Protein AF-A0A935EAC4-F1 (afdb_monomer_lite)

pLDDT: mean 82.53, std 17.17, range [31.27, 97.56]

Radius of gyration: 23.13 Å; chains: 1; bounding box: 43×75×56 Å

Structure (mmCIF, N/CA/C/O backbone):
data_AF-A0A935EAC4-F1
#
_entry.id   AF-A0A935EAC4-F1
#
loop_
_atom_site.group_PDB
_atom_site.id
_atom_site.type_symbol
_atom_site.label_atom_id
_atom_site.label_alt_id
_atom_site.label_comp_id
_atom_site.label_asym_id
_atom_site.label_entity_id
_atom_site.label_seq_id
_atom_site.pdbx_PDB_ins_code
_atom_site.Cartn_x
_atom_site.Cartn_y
_atom_site.Cartn_z
_atom_site.occupancy
_atom_site.B_iso_or_equiv
_atom_site.auth_seq_id
_atom_site.auth_comp_id
_atom_site.auth_asym_id
_atom_site.auth_atom_id
_atom_site.pdbx_PDB_model_num
ATOM 1 N N . MET A 1 1 ? -20.068 42.366 -27.434 1.00 61.88 1 MET A N 1
ATOM 2 C CA . MET A 1 1 ? -20.322 40.916 -27.608 1.00 61.88 1 MET A CA 1
ATOM 3 C C . MET A 1 1 ? -19.196 40.078 -26.983 1.00 61.88 1 MET A C 1
ATOM 5 O O . MET A 1 1 ? -18.527 39.347 -27.691 1.00 61.88 1 MET A O 1
ATOM 9 N N . VAL A 1 2 ? -18.944 40.185 -25.673 1.00 64.94 2 VAL A N 1
ATOM 10 C CA . VAL A 1 2 ? -17.905 39.369 -24.985 1.00 64.94 2 VAL A CA 1
ATOM 11 C C . VAL A 1 2 ? -18.511 38.565 -23.827 1.00 64.94 2 VAL A C 1
ATOM 13 O O . VAL A 1 2 ? -18.093 37.452 -23.543 1.00 64.94 2 VAL A O 1
ATOM 16 N N . LEU A 1 3 ? -19.593 39.066 -23.222 1.00 70.31 3 LEU A N 1
ATOM 17 C CA . LEU A 1 3 ? -20.326 38.346 -22.175 1.00 70.31 3 LEU A CA 1
ATOM 18 C C . LEU A 1 3 ? -21.021 37.070 -22.691 1.00 70.31 3 LEU A C 1
ATOM 20 O O . LEU A 1 3 ? -21.072 36.072 -21.981 1.00 70.31 3 LEU A O 1
ATOM 24 N N . GLY A 1 4 ? -21.500 37.067 -23.942 1.00 72.38 4 GLY A N 1
ATOM 25 C CA . GLY A 1 4 ? -22.161 35.896 -24.535 1.00 72.38 4 GLY A CA 1
ATOM 26 C C . GLY A 1 4 ? -21.216 34.719 -24.805 1.00 72.38 4 GLY A C 1
ATOM 27 O O . GLY A 1 4 ? -21.617 33.570 -24.646 1.00 72.38 4 GLY A O 1
ATOM 28 N N . THR A 1 5 ? -19.952 34.983 -25.154 1.00 76.75 5 THR A N 1
ATOM 29 C CA . THR A 1 5 ? -18.960 33.927 -25.415 1.00 76.75 5 THR A CA 1
ATOM 30 C C . THR A 1 5 ? -18.460 33.288 -24.122 1.00 76.75 5 THR A C 1
ATOM 32 O O . THR A 1 5 ? -18.291 32.073 -24.082 1.00 76.75 5 THR A O 1
ATOM 35 N N . LEU A 1 6 ? -18.304 34.070 -23.047 1.00 75.88 6 LEU A N 1
ATOM 36 C CA . LEU A 1 6 ? -17.948 33.552 -21.721 1.00 75.88 6 LEU A CA 1
ATOM 37 C C . LEU A 1 6 ? -19.059 32.676 -21.126 1.00 75.88 6 LEU A C 1
ATOM 39 O O . LEU A 1 6 ? -18.776 31.603 -20.598 1.00 75.88 6 LEU A O 1
ATOM 43 N N . TRP A 1 7 ? -20.323 33.091 -21.262 1.00 81.62 7 TRP A N 1
ATOM 44 C CA . TRP A 1 7 ? -21.464 32.284 -20.818 1.00 81.62 7 TRP A CA 1
ATOM 45 C C . TRP A 1 7 ? -21.584 30.976 -21.614 1.00 81.62 7 TRP A C 1
ATOM 47 O O . TRP A 1 7 ? -21.755 29.902 -21.036 1.00 81.62 7 TRP A O 1
ATOM 57 N N . TRP A 1 8 ? -21.392 31.042 -22.935 1.00 76.69 8 TRP A N 1
ATOM 58 C CA . TRP A 1 8 ? -21.388 29.859 -23.792 1.00 76.69 8 TRP A CA 1
ATOM 59 C C . TRP A 1 8 ? -20.254 28.888 -23.425 1.00 76.69 8 TRP A C 1
ATOM 61 O O . TRP A 1 8 ? -20.511 27.703 -23.221 1.00 76.69 8 TRP A O 1
ATOM 71 N N . GLN A 1 9 ? -19.029 29.380 -23.218 1.00 80.69 9 GLN A N 1
ATOM 72 C CA . GLN A 1 9 ? -17.900 28.556 -22.765 1.00 80.69 9 GLN A CA 1
ATOM 73 C C . GLN A 1 9 ? -18.134 27.921 -21.385 1.00 80.69 9 GLN A C 1
ATOM 75 O O . GLN A 1 9 ? -17.763 26.765 -21.181 1.00 80.69 9 GLN A O 1
ATOM 80 N N . GLY A 1 10 ? -18.768 28.638 -20.451 1.00 80.94 10 GLY A N 1
ATOM 81 C CA . GLY A 1 10 ? -19.147 28.093 -19.144 1.00 80.94 10 GLY A CA 1
ATOM 82 C C . GLY A 1 10 ? -20.130 26.927 -19.266 1.00 80.94 10 GLY A C 1
ATOM 83 O O . GLY A 1 10 ? -19.889 25.853 -18.717 1.00 80.94 10 GLY A O 1
ATOM 84 N N . SER A 1 11 ? -21.180 27.098 -20.074 1.00 82.50 11 SER A N 1
ATOM 85 C CA . SER A 1 11 ? -22.188 26.052 -20.299 1.00 82.50 11 SER A CA 1
ATOM 86 C C . SER A 1 11 ? -21.611 24.787 -20.953 1.00 82.50 11 SER A C 1
ATOM 88 O O . SER A 1 11 ? -21.972 23.671 -20.578 1.00 82.50 11 SER A O 1
ATOM 90 N N . GLN A 1 12 ? -20.657 24.947 -21.879 1.00 82.88 12 GLN A N 1
ATOM 91 C CA . GLN A 1 12 ? -19.965 23.828 -22.522 1.00 82.88 12 GLN A CA 1
ATOM 92 C C . GLN A 1 12 ? -19.132 23.039 -21.503 1.00 82.88 12 GLN A C 1
ATOM 94 O O . GLN A 1 12 ? -19.231 21.815 -21.450 1.00 82.88 12 GLN A O 1
ATOM 99 N N . ARG A 1 13 ? -18.387 23.721 -20.623 1.00 82.44 13 ARG A N 1
ATOM 100 C CA . ARG A 1 13 ? -17.584 23.069 -19.572 1.00 82.44 13 ARG A CA 1
ATOM 101 C C . ARG A 1 13 ? -18.436 22.262 -18.600 1.00 82.44 13 ARG A C 1
ATOM 103 O O . ARG A 1 13 ? -18.088 21.132 -18.281 1.00 82.44 13 ARG A O 1
ATOM 110 N N . GLU A 1 14 ? -19.574 22.801 -18.173 1.00 85.50 14 GLU A N 1
ATOM 111 C CA . GLU A 1 14 ? -20.495 22.064 -17.302 1.00 85.50 14 GLU A CA 1
ATOM 112 C C . GLU A 1 14 ? -21.094 20.829 -17.976 1.00 85.50 14 GLU A C 1
ATOM 114 O O . GLU A 1 14 ? -21.347 19.827 -17.308 1.00 85.50 14 GLU A O 1
ATOM 119 N N . SER A 1 15 ? -21.358 20.896 -19.284 1.00 81.44 15 SER A N 1
ATOM 120 C CA . SER A 1 15 ? -21.867 19.746 -20.032 1.00 81.44 15 SER A CA 1
ATOM 121 C C . SER A 1 15 ? -20.814 18.644 -20.168 1.00 81.44 15 SER A C 1
ATOM 123 O O . SER A 1 15 ? -21.129 17.476 -19.956 1.00 81.44 15 SER A O 1
ATOM 125 N N . VAL A 1 16 ? -19.553 19.017 -20.411 1.00 88.31 16 VAL A N 1
ATOM 126 C CA . VAL A 1 16 ? -18.426 18.078 -20.482 1.00 88.31 16 VAL A CA 1
ATOM 127 C C . VAL A 1 16 ? -18.207 17.402 -19.130 1.00 88.31 16 VAL A C 1
ATOM 129 O O . VAL A 1 16 ? -18.203 16.179 -19.068 1.00 88.31 16 VAL A O 1
ATOM 132 N N . LEU A 1 17 ? -18.165 18.168 -18.034 1.00 86.50 17 LEU A N 1
ATOM 133 C CA . LEU A 1 17 ? -18.009 17.616 -16.681 1.00 86.50 17 LEU A CA 1
ATOM 134 C C . LEU A 1 17 ? -19.150 16.664 -16.297 1.00 86.50 17 LEU A C 1
ATOM 136 O O . LEU A 1 17 ? -18.928 15.641 -15.650 1.00 86.50 17 LEU A O 1
ATOM 140 N N . ARG A 1 18 ? -20.388 16.978 -16.698 1.00 88.19 18 ARG A N 1
ATOM 141 C CA . ARG A 1 18 ? -21.537 16.089 -16.477 1.00 88.19 18 ARG A CA 1
ATOM 142 C C . ARG A 1 18 ? -21.410 14.781 -17.255 1.00 88.19 18 ARG A C 1
ATOM 144 O O . ARG A 1 18 ? -21.745 13.734 -16.704 1.00 88.19 18 ARG A O 1
ATOM 151 N N . ASN A 1 19 ? -20.914 14.838 -18.487 1.00 88.69 19 ASN A N 1
ATOM 152 C CA . ASN A 1 19 ? -20.691 13.651 -19.307 1.00 88.69 19 ASN A CA 1
ATOM 153 C C . ASN A 1 19 ? -19.555 12.787 -18.743 1.00 88.69 19 ASN A C 1
ATOM 155 O O . ASN A 1 19 ? -19.734 11.583 -18.598 1.00 88.69 19 ASN A O 1
ATOM 159 N N . GLU A 1 20 ? -18.442 13.395 -18.330 1.00 83.94 20 GLU A N 1
ATOM 160 C CA . GLU A 1 20 ? -17.319 12.690 -17.694 1.00 83.94 20 GLU A CA 1
ATOM 161 C C . GLU A 1 20 ? -17.737 12.002 -16.384 1.00 83.94 20 GLU A C 1
ATOM 163 O O . GLU A 1 20 ? -17.373 10.853 -16.130 1.00 83.94 20 GLU A O 1
ATOM 168 N N . LEU A 1 21 ? -18.562 12.662 -15.562 1.00 91.25 21 LEU A N 1
ATOM 169 C CA . LEU A 1 21 ? -19.112 12.062 -14.341 1.00 91.25 21 LEU A CA 1
ATOM 170 C C . LEU A 1 21 ? -20.048 10.882 -14.632 1.00 91.25 21 LEU A C 1
ATOM 172 O O . LEU A 1 21 ? -20.052 9.907 -13.877 1.00 91.25 21 LEU A O 1
ATOM 176 N N . ALA A 1 22 ? -20.856 10.965 -15.691 1.00 86.75 22 ALA A N 1
ATOM 177 C CA . ALA A 1 22 ? -21.730 9.870 -16.102 1.00 86.75 22 ALA A CA 1
ATOM 178 C C . ALA A 1 22 ? -20.918 8.659 -16.590 1.00 86.75 22 ALA A C 1
ATOM 180 O O . ALA A 1 22 ? -21.189 7.536 -16.166 1.00 86.75 22 ALA A O 1
ATOM 181 N N . ASP A 1 23 ? -19.885 8.903 -17.395 1.00 87.12 23 ASP A N 1
ATOM 182 C CA . ASP A 1 23 ? -18.994 7.873 -17.936 1.00 87.12 23 ASP A CA 1
ATOM 183 C C . ASP A 1 23 ? -18.173 7.185 -16.831 1.00 87.12 23 ASP A C 1
ATOM 185 O O . ASP A 1 23 ? -18.105 5.956 -16.736 1.00 87.12 23 ASP A O 1
ATOM 189 N N . THR A 1 24 ? -17.662 7.976 -15.881 1.00 84.44 24 THR A N 1
ATOM 190 C CA . THR A 1 24 ? -16.957 7.457 -14.700 1.00 84.44 24 THR A CA 1
ATOM 191 C C . THR A 1 24 ? -17.872 6.572 -13.851 1.00 84.44 24 THR A C 1
ATOM 193 O O . THR A 1 24 ? -17.475 5.488 -13.422 1.00 84.44 24 THR A O 1
ATOM 196 N N . ARG A 1 25 ? -19.127 6.987 -13.621 1.00 90.62 25 ARG A N 1
ATOM 197 C CA . ARG A 1 25 ? -20.104 6.180 -12.868 1.00 90.62 25 ARG A CA 1
ATOM 198 C C . ARG A 1 25 ? -20.456 4.877 -13.581 1.00 90.62 25 ARG A C 1
ATOM 200 O O . ARG A 1 25 ? -20.580 3.852 -12.910 1.00 90.62 25 ARG A O 1
ATOM 207 N N . ALA A 1 26 ? -20.603 4.902 -14.905 1.00 85.31 26 ALA A N 1
ATOM 208 C CA . ALA A 1 26 ? -20.845 3.699 -15.696 1.00 85.31 26 ALA A CA 1
ATOM 209 C C . ALA A 1 26 ? -19.668 2.718 -15.572 1.00 85.31 26 ALA A C 1
ATOM 211 O O . ALA A 1 26 ? -19.877 1.552 -15.242 1.00 85.31 26 ALA A O 1
ATOM 212 N N . THR A 1 27 ? -18.438 3.222 -15.693 1.00 84.25 27 THR A N 1
ATOM 213 C CA . THR A 1 27 ? -17.207 2.429 -15.559 1.00 84.25 27 THR A CA 1
ATOM 214 C C . THR A 1 27 ? -17.079 1.792 -14.173 1.00 84.25 27 THR A C 1
ATOM 216 O O . THR A 1 27 ? -16.789 0.602 -14.055 1.00 84.25 27 THR A O 1
ATOM 219 N N . VAL A 1 28 ? -17.355 2.546 -13.102 1.00 88.94 28 VAL A N 1
ATOM 220 C CA . VAL A 1 28 ? -17.345 2.015 -11.726 1.00 88.94 28 VAL A CA 1
ATOM 221 C C . VAL A 1 28 ? -18.421 0.947 -11.536 1.00 88.94 28 VAL A C 1
ATOM 223 O O . VAL A 1 28 ? -18.153 -0.087 -10.926 1.00 88.94 28 VAL A O 1
ATOM 226 N N . THR A 1 29 ? -19.623 1.162 -12.078 1.00 85.00 29 THR A N 1
ATOM 227 C CA . THR A 1 29 ? -20.723 0.190 -11.990 1.00 85.00 29 THR A CA 1
ATOM 228 C C . THR A 1 29 ? -20.355 -1.106 -12.712 1.00 85.00 29 THR A C 1
ATOM 230 O O . THR A 1 29 ? -20.527 -2.189 -12.155 1.00 85.00 29 THR A O 1
ATOM 233 N N . GLU A 1 30 ? -19.767 -1.014 -13.903 1.00 80.12 30 GLU A N 1
ATOM 234 C CA . GLU A 1 30 ? -19.317 -2.176 -14.668 1.00 80.12 30 GLU A CA 1
ATOM 235 C C . GLU A 1 30 ? -18.192 -2.941 -13.957 1.00 80.12 30 GLU A C 1
ATOM 237 O O . GLU A 1 30 ? -18.269 -4.161 -13.813 1.00 80.12 30 GLU A O 1
ATOM 242 N N . LEU A 1 31 ? -17.177 -2.239 -13.446 1.00 81.81 31 LEU A N 1
ATOM 243 C CA . LEU A 1 31 ? -16.103 -2.849 -12.656 1.00 81.81 31 LEU A CA 1
ATOM 244 C C . LEU A 1 31 ? -16.650 -3.522 -11.392 1.00 81.81 31 LEU A C 1
ATOM 246 O O . LEU A 1 31 ? -16.245 -4.637 -11.065 1.00 81.81 31 LEU A O 1
ATOM 250 N N . SER A 1 32 ? -17.613 -2.890 -10.715 1.00 80.81 32 SER A N 1
ATOM 251 C CA . SER A 1 32 ? -18.262 -3.469 -9.536 1.00 80.81 32 SER A CA 1
ATOM 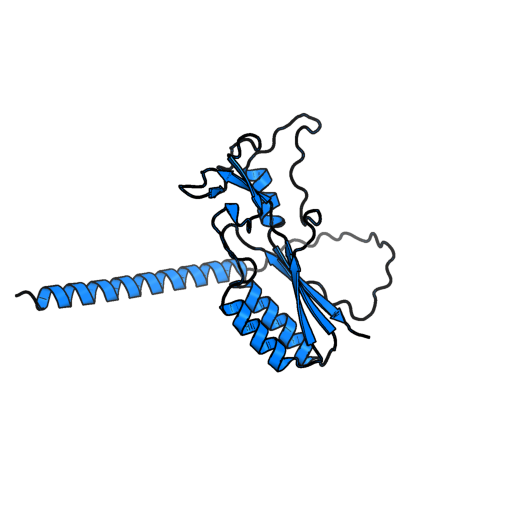252 C C . SER A 1 32 ? -19.051 -4.738 -9.873 1.00 80.81 32 SER A C 1
ATOM 254 O O . SER A 1 32 ? -18.976 -5.713 -9.131 1.00 80.81 32 SER A O 1
ATOM 256 N N . ALA A 1 33 ? -19.729 -4.777 -11.026 1.00 72.62 33 ALA A N 1
ATOM 257 C CA . ALA A 1 33 ? -20.460 -5.951 -11.493 1.00 72.62 33 ALA A CA 1
ATOM 258 C C . ALA A 1 33 ? -19.515 -7.098 -11.885 1.00 72.62 33 ALA A C 1
ATOM 260 O O . ALA A 1 33 ? -19.795 -8.254 -11.575 1.00 72.62 33 ALA A O 1
ATOM 261 N N . ARG A 1 34 ? -18.364 -6.786 -12.499 1.00 74.81 34 ARG A N 1
ATOM 262 C CA . ARG A 1 34 ? -17.313 -7.773 -12.802 1.00 74.81 34 ARG A CA 1
ATOM 263 C C . ARG A 1 34 ? -16.707 -8.379 -11.534 1.00 74.81 34 ARG A C 1
ATOM 265 O O . ARG A 1 34 ? -16.426 -9.571 -11.516 1.00 74.81 34 ARG A O 1
ATOM 272 N N . LEU A 1 35 ? -16.538 -7.583 -10.478 1.00 74.62 35 LEU A N 1
ATOM 273 C CA . LEU A 1 35 ? -16.046 -8.053 -9.177 1.00 74.62 35 LEU A CA 1
ATOM 274 C C . LEU A 1 35 ? -17.107 -8.827 -8.374 1.00 74.62 35 LEU A C 1
ATOM 276 O O . LEU A 1 35 ? -16.747 -9.657 -7.544 1.00 74.62 35 LEU A O 1
ATOM 280 N N . ALA A 1 36 ? -18.397 -8.563 -8.604 1.00 69.25 36 ALA A N 1
ATOM 281 C CA . ALA A 1 36 ? -19.513 -9.233 -7.931 1.00 69.25 36 ALA A CA 1
ATOM 282 C C . ALA A 1 36 ? -19.991 -10.516 -8.638 1.00 69.25 36 ALA A C 1
ATOM 284 O O . ALA A 1 36 ? -20.835 -11.231 -8.094 1.00 69.25 36 ALA A O 1
ATOM 285 N N . ALA A 1 37 ? -19.482 -10.821 -9.836 1.00 52.59 37 ALA A N 1
ATOM 286 C CA . ALA A 1 37 ? -19.804 -12.060 -10.530 1.00 52.59 37 ALA A CA 1
ATOM 287 C C . ALA A 1 37 ? -19.237 -13.263 -9.745 1.00 52.59 37 ALA A C 1
ATOM 289 O O . ALA A 1 37 ? -18.033 -13.300 -9.477 1.00 52.59 37 ALA A O 1
ATOM 290 N N . PRO A 1 38 ? -20.065 -14.252 -9.359 1.00 42.94 38 PRO A N 1
ATOM 291 C CA . PRO A 1 38 ? -19.585 -15.419 -8.635 1.00 42.94 38 PRO A CA 1
ATOM 292 C C . PRO A 1 38 ? -18.657 -16.241 -9.534 1.00 42.94 38 PRO A C 1
ATOM 294 O O . PRO A 1 38 ? -19.062 -16.722 -10.594 1.00 42.94 38 PRO A O 1
ATOM 297 N N . VAL A 1 39 ? -17.412 -16.418 -9.093 1.00 46.72 39 VAL A N 1
ATOM 298 C CA . VAL A 1 39 ? -16.496 -17.402 -9.670 1.00 46.72 39 VAL A CA 1
ATOM 299 C C . VAL A 1 39 ? -17.050 -18.782 -9.321 1.00 46.72 39 VAL A C 1
ATOM 301 O O . VAL A 1 39 ? -16.961 -19.232 -8.181 1.00 46.72 39 VAL A O 1
ATOM 304 N N . VAL A 1 40 ? -17.679 -19.443 -10.291 1.00 40.75 40 VAL A N 1
ATOM 305 C CA . VAL A 1 40 ? -18.031 -20.860 -10.175 1.00 40.75 40 VAL A CA 1
ATOM 306 C C . VAL A 1 40 ? -16.769 -21.656 -10.497 1.00 40.75 40 VAL A C 1
ATOM 308 O O . VAL A 1 40 ? -16.543 -22.035 -11.644 1.00 40.75 40 VAL A O 1
ATOM 311 N N . GLU A 1 41 ? -15.913 -21.865 -9.497 1.00 38.72 41 GLU A N 1
ATOM 312 C CA . GLU A 1 41 ? -14.857 -22.876 -9.593 1.00 38.72 41 GLU A CA 1
ATOM 313 C C . GLU A 1 41 ? -15.449 -24.262 -9.284 1.00 38.72 41 GLU A C 1
ATOM 315 O O . GLU A 1 41 ? -16.213 -24.404 -8.322 1.00 38.72 41 GLU A O 1
ATOM 320 N N . PRO A 1 42 ? -15.134 -25.305 -10.073 1.00 36.34 42 PRO A N 1
ATOM 321 C CA . PRO A 1 42 ? -15.511 -26.666 -9.731 1.00 36.34 42 PRO A CA 1
ATOM 322 C C . PRO A 1 42 ? -14.746 -27.098 -8.474 1.00 36.34 42 PRO A C 1
ATOM 324 O O . PRO A 1 42 ? -13.517 -27.114 -8.451 1.00 36.34 42 PRO A O 1
ATOM 327 N N . VAL A 1 43 ? -15.488 -27.463 -7.427 1.00 33.88 43 VAL A N 1
ATOM 328 C CA . VAL A 1 43 ? -14.947 -28.005 -6.175 1.00 33.88 43 VAL A CA 1
ATOM 329 C C . VAL A 1 43 ? -14.289 -29.355 -6.467 1.00 33.88 43 VAL A C 1
ATOM 331 O O . VAL A 1 43 ? -14.959 -30.383 -6.552 1.00 33.88 43 VAL A O 1
ATOM 334 N N . ALA A 1 44 ? -12.968 -29.353 -6.625 1.00 37.41 44 ALA A N 1
ATOM 335 C CA . ALA A 1 44 ? -12.156 -30.548 -6.471 1.00 37.41 44 ALA A CA 1
ATOM 336 C C . ALA A 1 44 ? -11.927 -30.771 -4.971 1.00 37.41 44 ALA A C 1
ATOM 338 O O . ALA A 1 44 ? -11.317 -29.955 -4.282 1.00 37.41 44 ALA A O 1
ATOM 339 N N . THR A 1 45 ? -12.457 -31.878 -4.463 1.00 35.47 45 THR A N 1
ATOM 340 C CA . THR A 1 45 ? -12.192 -32.400 -3.123 1.00 35.47 45 THR A CA 1
ATOM 341 C C . THR A 1 45 ? -10.702 -32.695 -2.964 1.00 35.47 45 THR A C 1
ATOM 343 O O . THR A 1 45 ? -10.181 -33.594 -3.621 1.00 35.47 45 THR A O 1
ATOM 346 N N . ALA A 1 46 ? -10.031 -31.966 -2.075 1.00 34.66 46 ALA A N 1
ATOM 347 C CA . ALA A 1 46 ? -8.725 -32.340 -1.550 1.00 34.66 46 ALA A CA 1
ATOM 348 C C . ALA A 1 46 ? -8.870 -32.565 -0.042 1.00 34.66 46 ALA A C 1
ATOM 350 O O . ALA A 1 46 ? -8.990 -31.624 0.743 1.00 34.66 46 ALA A O 1
ATOM 351 N N . GLU A 1 47 ? -8.923 -33.839 0.335 1.00 32.66 47 GLU A N 1
ATOM 352 C CA . GLU A 1 47 ? -8.840 -34.295 1.715 1.00 32.66 47 GLU A CA 1
ATOM 353 C C . GLU A 1 47 ? -7.435 -34.028 2.281 1.00 32.66 47 GLU A C 1
ATOM 355 O O . GLU A 1 47 ? -6.421 -34.428 1.719 1.00 32.66 47 GLU A O 1
ATOM 360 N N . THR A 1 48 ? -7.430 -33.340 3.421 1.00 33.56 48 THR A N 1
ATOM 361 C CA . THR A 1 48 ? -6.631 -33.596 4.626 1.00 33.56 48 THR A CA 1
ATOM 362 C C . THR A 1 48 ? -5.130 -33.866 4.491 1.00 33.56 48 THR A C 1
ATOM 364 O O . THR A 1 48 ? -4.691 -34.997 4.305 1.00 33.56 48 THR A O 1
ATOM 367 N N . LEU A 1 49 ? -4.343 -32.862 4.885 1.00 39.53 49 LEU A N 1
ATOM 368 C CA . LEU A 1 49 ? -3.198 -33.064 5.777 1.00 39.53 49 LEU A CA 1
ATOM 369 C C . LEU A 1 49 ? -3.363 -32.117 6.969 1.00 39.53 49 LEU A C 1
ATOM 371 O O . LEU A 1 49 ? -3.039 -30.933 6.909 1.00 39.53 49 LEU A O 1
ATOM 375 N N . ALA A 1 50 ? -3.940 -32.658 8.041 1.00 36.66 50 ALA A N 1
ATOM 376 C CA . ALA A 1 50 ? -3.930 -32.045 9.356 1.00 36.66 50 ALA A CA 1
ATOM 377 C C . ALA A 1 50 ? -2.500 -32.114 9.907 1.00 36.66 50 ALA A C 1
ATOM 379 O O . ALA A 1 50 ? -1.952 -33.201 10.078 1.00 36.66 50 ALA A O 1
ATOM 380 N N . ALA A 1 51 ? -1.908 -30.952 10.170 1.00 35.78 51 ALA A N 1
ATOM 381 C CA . ALA A 1 51 ? -0.785 -30.824 11.083 1.00 35.78 51 ALA A CA 1
ATOM 382 C C . ALA A 1 51 ? -1.320 -30.206 12.377 1.00 35.78 51 ALA A C 1
ATOM 384 O O . ALA A 1 51 ? -2.009 -29.184 12.349 1.00 35.78 51 ALA A O 1
ATOM 385 N N . ASP A 1 52 ? -1.040 -30.892 13.479 1.00 38.47 52 ASP A N 1
ATOM 386 C CA . ASP A 1 52 ? -1.512 -30.606 14.825 1.00 38.47 52 ASP A CA 1
ATOM 387 C C . ASP A 1 52 ? -1.308 -29.149 15.252 1.00 38.47 52 ASP A C 1
ATOM 389 O O . ASP A 1 52 ? -0.196 -28.627 15.330 1.00 38.47 52 ASP A O 1
ATOM 393 N N . GLY A 1 53 ? -2.423 -28.529 15.617 1.00 35.84 53 GLY A N 1
ATOM 394 C CA . GLY A 1 53 ? -2.490 -27.267 16.327 1.00 35.84 53 GLY A CA 1
ATOM 395 C C . GLY A 1 53 ? -3.912 -27.097 16.831 1.00 35.84 53 GLY A C 1
ATOM 396 O O . GLY A 1 53 ? -4.796 -26.704 16.076 1.00 35.84 53 GLY A O 1
ATOM 397 N N . THR A 1 54 ? -4.149 -27.448 18.093 1.00 31.27 54 THR A N 1
ATOM 398 C CA . THR A 1 54 ? -5.413 -27.200 18.795 1.00 31.27 54 THR A CA 1
ATOM 399 C C . THR A 1 54 ? -5.890 -25.769 18.511 1.00 31.27 54 THR A C 1
ATOM 401 O O . THR A 1 54 ? -5.154 -24.829 18.823 1.00 31.27 54 THR A O 1
ATOM 404 N N . PRO A 1 55 ? -7.086 -25.552 17.930 1.00 36.97 55 PRO A N 1
ATOM 405 C CA . PRO A 1 55 ? -7.582 -24.206 17.707 1.00 36.97 55 PRO A CA 1
ATOM 406 C C . PRO A 1 55 ? -7.876 -23.576 19.068 1.00 36.97 55 PRO A C 1
ATOM 408 O O . PRO A 1 55 ? -8.724 -24.053 19.823 1.00 36.97 55 PRO A O 1
ATOM 411 N N . ILE A 1 56 ? -7.159 -22.502 19.393 1.00 45.12 56 ILE A N 1
ATOM 412 C CA . ILE A 1 56 ? -7.517 -21.645 20.520 1.00 45.12 56 ILE A CA 1
ATOM 413 C C . ILE A 1 56 ? -8.859 -21.003 20.155 1.00 45.12 56 ILE A C 1
ATOM 415 O O . ILE A 1 56 ? -8.970 -20.316 19.136 1.00 45.12 56 ILE A O 1
ATOM 419 N N . ALA A 1 57 ? -9.893 -21.252 20.957 1.00 39.53 57 ALA A N 1
ATOM 420 C CA . ALA A 1 57 ? -11.162 -20.547 20.839 1.00 39.53 57 ALA A CA 1
ATOM 421 C C . ALA A 1 57 ? -10.894 -19.029 20.911 1.00 39.53 57 ALA A C 1
ATOM 423 O O . ALA A 1 57 ? -10.359 -18.553 21.909 1.00 39.53 57 ALA A O 1
ATOM 424 N N . GLY A 1 58 ? -11.209 -18.290 19.838 1.00 52.59 58 GLY A N 1
ATOM 425 C CA . GLY A 1 58 ? -11.005 -16.833 19.752 1.00 52.59 58 GLY A CA 1
ATOM 426 C C . GLY A 1 58 ? -10.073 -16.332 18.637 1.00 52.59 58 GLY A C 1
ATOM 427 O O . GLY A 1 58 ? -9.845 -15.128 18.541 1.00 52.59 58 GLY A O 1
ATOM 428 N N . ALA A 1 59 ? -9.535 -17.198 17.771 1.00 62.44 59 ALA A N 1
ATOM 429 C CA . ALA A 1 59 ? -8.698 -16.751 16.654 1.00 62.44 59 ALA A CA 1
ATOM 430 C C . ALA A 1 59 ? -9.533 -16.075 15.544 1.00 62.44 59 ALA A C 1
ATOM 432 O O . ALA A 1 59 ? -10.094 -16.734 14.668 1.00 62.44 59 ALA A O 1
ATOM 433 N N . VAL A 1 60 ? -9.613 -14.742 15.569 1.00 80.00 60 VAL A N 1
ATOM 434 C CA . VAL A 1 60 ? -10.170 -13.948 14.464 1.00 80.00 60 VAL A CA 1
ATOM 435 C C . VAL A 1 60 ? -9.189 -13.985 13.291 1.00 80.00 60 VAL A C 1
ATOM 437 O O . VAL A 1 60 ? -8.028 -13.597 13.434 1.00 80.00 60 VAL A O 1
ATOM 440 N N . ALA A 1 61 ? -9.649 -14.443 12.123 1.00 85.69 61 ALA A N 1
ATOM 441 C CA . ALA A 1 61 ? -8.814 -14.508 10.927 1.00 85.69 61 ALA A CA 1
ATOM 442 C C . ALA A 1 61 ? -8.289 -13.111 10.534 1.00 85.69 61 ALA A C 1
ATOM 444 O O . ALA A 1 61 ? -9.051 -12.136 10.573 1.00 85.69 61 ALA A O 1
ATOM 445 N N . PRO A 1 62 ? -7.007 -12.996 10.137 1.00 87.94 62 PRO A N 1
ATOM 446 C CA . PRO A 1 62 ? -6.439 -11.723 9.725 1.00 87.94 62 PRO A CA 1
ATOM 447 C C . PRO A 1 62 ? -7.106 -11.231 8.438 1.00 87.94 62 PRO A C 1
ATOM 449 O O . PRO A 1 62 ? -7.322 -11.998 7.499 1.00 87.94 62 PRO A O 1
ATOM 452 N N . VAL A 1 63 ? -7.394 -9.932 8.366 1.00 94.19 63 VAL A N 1
ATOM 453 C CA . VAL A 1 63 ? -7.850 -9.298 7.124 1.00 94.19 63 VAL A CA 1
ATOM 454 C C . VAL A 1 63 ? -6.628 -8.834 6.348 1.00 94.19 63 VAL A C 1
ATOM 456 O O . VAL A 1 63 ? -5.835 -8.053 6.864 1.00 94.19 63 VAL A O 1
ATOM 459 N N . VAL A 1 64 ? -6.483 -9.292 5.106 1.00 94.44 64 VAL A N 1
ATOM 460 C CA . VAL A 1 64 ? -5.368 -8.928 4.224 1.00 94.44 64 VAL A CA 1
ATOM 461 C C . VAL A 1 64 ? -5.890 -8.081 3.070 1.00 94.44 64 VAL A C 1
ATOM 463 O O . VAL A 1 64 ? -6.836 -8.471 2.387 1.00 94.44 64 VAL A O 1
ATOM 466 N N . VAL A 1 65 ? -5.273 -6.924 2.839 1.00 94.69 65 VAL A N 1
ATOM 467 C CA . VAL A 1 65 ? -5.658 -5.990 1.775 1.00 94.69 65 VAL A CA 1
ATOM 468 C C . VAL A 1 65 ? -4.423 -5.588 0.978 1.00 94.69 65 VAL A C 1
ATOM 470 O O . VAL A 1 65 ? -3.451 -5.096 1.548 1.00 94.69 65 VAL A O 1
ATOM 473 N N . LYS A 1 66 ? -4.454 -5.778 -0.344 1.00 93.81 66 LYS A N 1
ATOM 474 C CA . LYS A 1 66 ? -3.357 -5.369 -1.233 1.00 93.81 66 LYS A CA 1
ATOM 475 C C . LYS A 1 66 ? -3.242 -3.846 -1.315 1.00 93.81 66 LYS A C 1
ATOM 477 O O . LYS A 1 66 ? -4.242 -3.129 -1.235 1.00 93.81 66 LYS A O 1
ATOM 482 N N . VAL A 1 67 ? -2.017 -3.377 -1.515 1.00 92.62 67 VAL A N 1
ATOM 483 C CA . VAL A 1 67 ? -1.685 -1.976 -1.771 1.00 92.62 67 VAL A CA 1
ATOM 484 C C . VAL A 1 67 ? -1.108 -1.899 -3.186 1.00 92.62 67 VAL A C 1
ATOM 486 O O . VAL A 1 67 ? -0.061 -2.492 -3.444 1.00 92.62 67 VAL A O 1
ATOM 489 N N . PRO A 1 68 ? -1.775 -1.221 -4.129 1.00 90.44 68 PRO A N 1
ATOM 490 C CA . PRO A 1 68 ? -1.198 -0.980 -5.447 1.00 90.44 68 PRO A CA 1
ATOM 491 C C . PRO A 1 68 ? 0.085 -0.148 -5.359 1.00 90.44 68 PRO A C 1
ATOM 493 O O . PRO A 1 68 ? 0.263 0.647 -4.432 1.00 90.44 68 PRO A O 1
ATOM 496 N N . PHE A 1 69 ? 0.993 -0.321 -6.319 1.00 88.88 69 PHE A N 1
ATOM 497 C CA . PHE A 1 69 ? 2.181 0.525 -6.402 1.00 88.88 69 PHE A CA 1
ATOM 498 C C . PHE A 1 69 ? 1.784 2.002 -6.563 1.00 88.88 69 PHE A C 1
ATOM 500 O O . PHE A 1 69 ? 0.851 2.325 -7.297 1.00 88.88 69 PHE A O 1
ATOM 507 N N . GLY A 1 70 ? 2.487 2.897 -5.868 1.00 84.69 70 GLY A N 1
ATOM 508 C CA . GLY A 1 70 ? 2.202 4.335 -5.876 1.00 84.69 70 GLY A CA 1
ATOM 509 C C . GLY A 1 70 ? 1.036 4.768 -4.981 1.00 84.69 70 GLY A C 1
ATOM 510 O O . GLY A 1 70 ? 0.820 5.967 -4.808 1.00 84.69 70 GLY A O 1
ATOM 511 N N . GLU A 1 71 ? 0.304 3.837 -4.362 1.00 86.00 71 GLU A N 1
ATOM 512 C CA . GLU A 1 71 ? -0.701 4.175 -3.357 1.00 86.00 71 GLU A CA 1
ATOM 513 C C . GLU A 1 71 ? -0.125 4.184 -1.940 1.00 86.00 71 GLU A C 1
ATOM 515 O O . GLU A 1 71 ? 0.668 3.327 -1.555 1.00 86.00 71 GLU A O 1
ATOM 520 N N . ALA A 1 72 ? -0.620 5.103 -1.107 1.00 85.19 72 ALA A N 1
ATOM 521 C CA . ALA A 1 72 ? -0.326 5.068 0.318 1.00 85.19 72 ALA A CA 1
ATOM 522 C C . ALA A 1 72 ? -0.943 3.810 0.973 1.00 85.19 72 ALA A C 1
ATOM 524 O O . ALA A 1 72 ? -2.121 3.500 0.738 1.00 85.19 72 ALA A O 1
ATOM 525 N N . PRO A 1 73 ? -0.208 3.106 1.854 1.00 87.25 73 PRO A N 1
ATOM 526 C CA . PRO A 1 73 ? -0.658 1.830 2.409 1.00 87.25 73 PRO A CA 1
ATOM 527 C C . PRO A 1 73 ? -1.915 1.989 3.272 1.00 87.25 73 PRO A C 1
ATOM 529 O O . PRO A 1 73 ? -2.840 1.181 3.195 1.00 87.25 73 PRO A O 1
ATOM 532 N N . LEU A 1 74 ? -1.998 3.086 4.027 1.00 88.38 74 LEU A N 1
ATOM 533 C CA . LEU A 1 74 ? -3.100 3.411 4.933 1.00 88.38 74 LEU A CA 1
ATOM 534 C C . LEU A 1 74 ? -4.009 4.484 4.314 1.00 88.38 74 LEU A C 1
ATOM 536 O O . LEU A 1 74 ? -4.127 5.604 4.812 1.00 88.38 74 LEU A O 1
ATOM 540 N N . ALA A 1 75 ? -4.606 4.149 3.171 1.00 86.25 75 ALA A N 1
ATOM 541 C CA . ALA A 1 75 ? -5.543 4.991 2.427 1.00 86.25 75 ALA A CA 1
ATOM 542 C C . ALA A 1 75 ? -6.670 4.150 1.797 1.00 86.25 75 ALA A C 1
ATOM 544 O O . ALA A 1 75 ? -6.647 2.920 1.859 1.00 86.25 75 ALA A O 1
ATOM 545 N N . GLY A 1 76 ? -7.667 4.809 1.199 1.00 87.31 76 GLY A N 1
ATOM 546 C CA . GLY A 1 76 ? -8.710 4.162 0.392 1.00 87.31 76 GLY A CA 1
ATOM 547 C C . GLY A 1 76 ? -9.396 2.977 1.082 1.00 87.31 76 GLY A C 1
ATOM 548 O O . GLY A 1 76 ? -9.737 3.036 2.263 1.00 87.31 76 GLY A O 1
ATOM 549 N N . ALA A 1 77 ? -9.554 1.869 0.350 1.00 88.88 77 ALA A N 1
ATOM 550 C CA . ALA A 1 77 ? -10.243 0.667 0.828 1.00 88.88 77 ALA A CA 1
ATOM 551 C C . ALA A 1 77 ? -9.650 0.074 2.121 1.00 88.88 77 ALA A C 1
ATOM 553 O O . ALA A 1 77 ? -10.360 -0.590 2.872 1.00 88.88 77 ALA A O 1
ATOM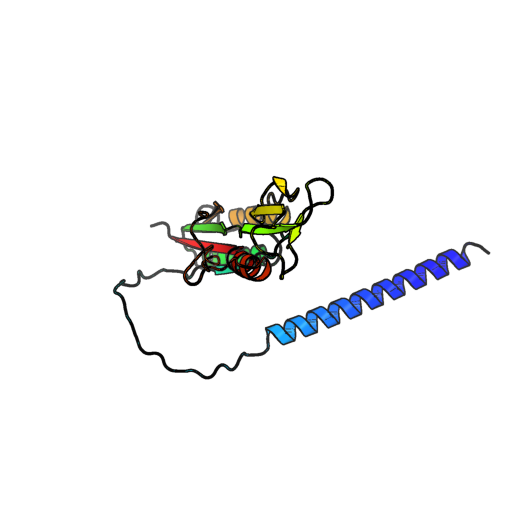 554 N N . ARG A 1 78 ? -8.363 0.314 2.412 1.00 92.44 78 ARG A N 1
ATOM 555 C CA . ARG A 1 78 ? -7.707 -0.208 3.620 1.00 92.44 78 ARG A CA 1
ATOM 556 C C . ARG A 1 78 ? -8.268 0.448 4.886 1.00 92.44 78 ARG A C 1
ATOM 558 O O . ARG A 1 78 ? -8.430 -0.232 5.896 1.00 92.44 78 ARG A O 1
ATOM 565 N N . ILE A 1 79 ? -8.620 1.735 4.816 1.00 91.56 79 ILE A N 1
ATOM 566 C CA . ILE A 1 79 ? -9.258 2.463 5.925 1.00 91.56 79 ILE A CA 1
ATOM 567 C C . ILE A 1 79 ? -10.649 1.896 6.200 1.00 91.56 79 ILE A C 1
ATOM 569 O O . ILE A 1 79 ? -11.002 1.659 7.352 1.00 91.56 79 ILE A O 1
ATOM 573 N N . GLU A 1 80 ? -11.420 1.642 5.145 1.00 92.44 80 GLU A N 1
ATOM 574 C CA . GLU A 1 80 ? -12.775 1.100 5.263 1.00 92.44 80 GLU A CA 1
ATOM 575 C C . GLU A 1 80 ? -12.757 -0.281 5.928 1.00 92.44 80 GLU A C 1
ATOM 577 O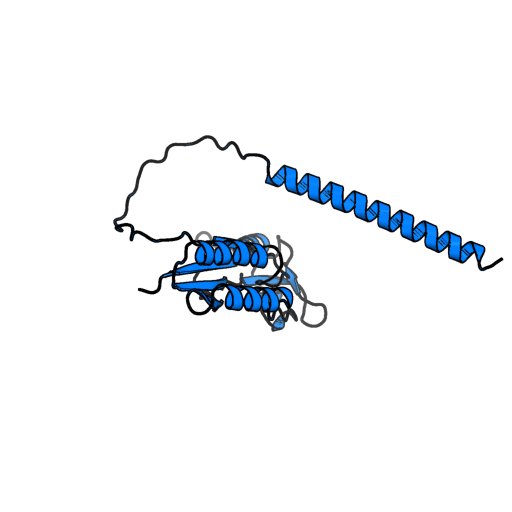 O . GLU A 1 80 ? -13.476 -0.513 6.899 1.00 92.44 80 GLU A O 1
ATOM 582 N N . ARG A 1 81 ? -11.837 -1.161 5.507 1.00 94.62 81 ARG A N 1
ATOM 583 C CA . ARG A 1 81 ? -11.655 -2.479 6.135 1.00 94.62 81 ARG A CA 1
ATOM 584 C C . ARG A 1 81 ? -11.219 -2.391 7.594 1.00 94.62 81 ARG A C 1
ATOM 586 O O . ARG A 1 81 ? -11.696 -3.178 8.408 1.00 94.62 81 ARG A O 1
ATOM 593 N N . LEU A 1 82 ? -10.350 -1.440 7.940 1.00 94.25 82 LEU A N 1
ATOM 594 C CA . LEU A 1 82 ? -9.984 -1.189 9.335 1.00 94.25 82 LEU A CA 1
ATOM 595 C C . LEU A 1 82 ? -11.192 -0.744 10.159 1.00 94.25 82 LEU A C 1
ATOM 597 O O . LEU A 1 82 ? -11.391 -1.256 11.259 1.00 94.25 82 LEU A O 1
ATOM 601 N N . ARG A 1 83 ? -12.008 0.173 9.631 1.00 93.88 83 ARG A N 1
ATOM 602 C CA . ARG A 1 83 ? -13.208 0.660 10.317 1.00 93.88 83 ARG A CA 1
ATOM 603 C C . ARG A 1 83 ? -14.186 -0.478 10.573 1.00 93.88 83 ARG A C 1
ATOM 605 O O . ARG A 1 83 ? -14.565 -0.696 11.716 1.00 93.88 83 ARG A O 1
ATOM 612 N N . GLU A 1 84 ? -14.527 -1.245 9.540 1.00 94.75 84 GLU A N 1
ATOM 613 C CA . GLU A 1 84 ? -15.405 -2.414 9.658 1.00 94.75 84 GLU A CA 1
ATOM 614 C C . GLU A 1 84 ? -14.888 -3.416 10.699 1.00 94.75 84 GLU A C 1
ATOM 616 O O . GLU A 1 84 ? -15.647 -3.889 11.548 1.00 94.75 84 GLU A O 1
ATOM 621 N N . PHE A 1 85 ? -13.586 -3.723 10.660 1.00 94.50 85 PHE A N 1
ATOM 622 C CA . PHE A 1 85 ? -12.963 -4.664 11.584 1.00 94.50 85 PHE A CA 1
ATOM 623 C C . PHE A 1 85 ? -13.016 -4.161 13.030 1.00 94.50 85 PHE A C 1
ATOM 625 O O . PHE A 1 85 ? -13.493 -4.874 13.912 1.00 94.50 85 PHE A O 1
ATOM 632 N N . ALA A 1 86 ? -12.564 -2.930 13.275 1.00 93.75 86 ALA A N 1
ATOM 633 C CA . ALA A 1 86 ? -12.502 -2.349 14.610 1.00 93.75 86 ALA A CA 1
ATOM 634 C C . ALA A 1 86 ? -13.900 -2.124 15.201 1.00 93.75 86 ALA A C 1
ATOM 636 O O . ALA A 1 86 ? -14.140 -2.495 16.348 1.00 93.75 86 ALA A O 1
ATOM 637 N N . THR A 1 87 ? -14.849 -1.594 14.423 1.00 93.81 87 THR A N 1
ATOM 638 C CA . THR A 1 87 ? -16.235 -1.410 14.875 1.00 93.81 87 THR A CA 1
ATOM 639 C C . THR A 1 87 ? -16.881 -2.742 15.249 1.00 93.81 87 THR A C 1
ATOM 641 O O . THR A 1 87 ? -17.609 -2.793 16.238 1.00 93.81 87 THR A O 1
ATOM 644 N N . ARG A 1 88 ? -16.584 -3.833 14.529 1.00 93.62 88 ARG A N 1
ATOM 645 C CA . ARG A 1 88 ? -17.056 -5.172 14.904 1.00 93.62 88 ARG A CA 1
ATOM 646 C C . ARG A 1 88 ? -16.502 -5.614 16.260 1.00 93.62 88 ARG A C 1
ATOM 648 O O . ARG A 1 88 ? -17.291 -6.045 17.093 1.00 93.62 88 ARG A O 1
ATOM 655 N N . MET A 1 89 ? -15.196 -5.465 16.498 1.00 92.69 89 MET A N 1
ATOM 656 C CA . MET A 1 89 ? -14.583 -5.842 17.785 1.00 92.69 89 MET A CA 1
ATOM 657 C C . MET A 1 89 ? -15.163 -5.015 18.943 1.00 92.69 89 MET A C 1
ATOM 659 O O . MET A 1 89 ? -15.510 -5.558 19.989 1.00 92.69 89 MET A O 1
ATOM 663 N N . ILE A 1 90 ? -15.354 -3.708 18.727 1.00 91.69 90 ILE A N 1
ATOM 664 C CA . ILE A 1 90 ? -15.972 -2.807 19.709 1.00 91.69 90 ILE A CA 1
ATOM 665 C C . ILE A 1 90 ? -17.418 -3.226 20.005 1.00 91.69 90 ILE A C 1
ATOM 667 O O . ILE A 1 90 ? -17.814 -3.290 21.166 1.00 91.69 90 ILE A O 1
ATOM 671 N N . ALA A 1 91 ? -18.212 -3.532 18.975 1.00 91.56 91 ALA A N 1
ATOM 672 C CA . ALA A 1 91 ? -19.609 -3.936 19.133 1.00 91.56 91 ALA A CA 1
ATOM 673 C C . ALA A 1 91 ? -19.764 -5.284 19.856 1.00 91.56 91 ALA A C 1
ATOM 675 O O . ALA A 1 91 ? -20.764 -5.502 20.535 1.00 91.56 91 ALA A O 1
ATOM 676 N N . GLN A 1 92 ? -18.775 -6.171 19.733 1.00 90.25 92 GLN A N 1
ATOM 677 C CA . GLN A 1 92 ? -18.721 -7.440 20.462 1.00 90.25 92 GLN A CA 1
ATOM 678 C C . GLN A 1 92 ? -18.307 -7.267 21.933 1.00 90.25 92 GLN A C 1
ATOM 680 O O . GLN A 1 92 ? -18.429 -8.210 22.711 1.00 90.25 92 GLN A O 1
ATOM 685 N N . GLY A 1 93 ? -17.852 -6.073 22.333 1.00 86.38 93 GLY A N 1
ATOM 686 C CA . GLY A 1 93 ? -17.407 -5.793 23.698 1.00 86.38 93 GLY A CA 1
ATOM 687 C C . GLY A 1 93 ? -16.094 -6.485 24.067 1.00 86.38 93 GLY A C 1
ATOM 688 O O . GLY A 1 93 ? -15.783 -6.601 25.253 1.00 86.38 93 GLY A O 1
ATOM 689 N N . GLU A 1 94 ? -15.330 -6.955 23.077 1.00 85.31 94 GLU A N 1
ATOM 690 C CA . GLU A 1 94 ? -14.047 -7.606 23.318 1.00 85.31 94 GLU A CA 1
ATOM 691 C C . GLU A 1 94 ? -12.984 -6.590 23.755 1.00 85.31 94 GLU A C 1
ATOM 693 O O . GLU A 1 94 ? -13.014 -5.413 23.382 1.00 85.31 94 GLU A O 1
ATOM 698 N N . ARG A 1 95 ? -12.014 -7.055 24.550 1.00 93.00 95 ARG A N 1
ATOM 699 C CA . ARG A 1 95 ? -10.869 -6.249 24.985 1.00 93.00 95 ARG A CA 1
ATOM 700 C C . ARG A 1 95 ? -9.602 -6.746 24.314 1.00 93.00 95 ARG A C 1
ATOM 702 O O . ARG A 1 95 ? -9.325 -7.943 24.309 1.00 93.00 95 ARG A O 1
ATOM 709 N N . GLY A 1 96 ? -8.815 -5.835 23.762 1.00 94.19 96 GLY A N 1
ATOM 710 C CA . GLY A 1 96 ? -7.639 -6.220 22.998 1.00 94.19 96 GLY A CA 1
ATOM 711 C C . GLY A 1 96 ? -7.065 -5.114 22.134 1.00 94.19 96 GLY A C 1
ATOM 712 O O . GLY A 1 96 ? -7.333 -3.927 22.323 1.00 94.19 96 GLY A O 1
ATOM 713 N N . THR A 1 97 ? -6.215 -5.523 21.199 1.00 95.50 97 THR A N 1
ATOM 714 C CA . THR A 1 97 ? -5.519 -4.631 20.274 1.00 95.50 97 THR A CA 1
ATOM 715 C C . THR A 1 97 ? -5.804 -5.039 18.838 1.00 95.50 97 THR A C 1
ATOM 717 O O . THR A 1 97 ? -5.576 -6.183 18.453 1.00 95.50 97 THR A O 1
ATOM 720 N N . VAL A 1 98 ? -6.268 -4.087 18.033 1.00 95.31 98 VAL A N 1
ATOM 721 C CA . VAL A 1 98 ? -6.267 -4.188 16.575 1.00 95.31 98 VAL A CA 1
ATOM 722 C C . VAL A 1 98 ? -4.882 -3.765 16.091 1.00 95.31 98 VAL A C 1
ATOM 724 O O . VAL A 1 98 ? -4.534 -2.586 16.154 1.00 95.31 98 VAL A O 1
ATOM 727 N N . GLU A 1 99 ? -4.078 -4.722 15.640 1.00 95.19 99 GLU A N 1
ATOM 728 C CA . GLU A 1 99 ? -2.777 -4.463 15.020 1.00 95.19 99 GLU A CA 1
ATOM 729 C C . GLU A 1 99 ? -2.964 -4.284 13.513 1.00 95.19 99 GLU A C 1
ATOM 731 O O . GLU A 1 99 ? -3.513 -5.153 12.834 1.00 95.19 99 GLU A O 1
ATOM 736 N N . VAL A 1 100 ? -2.480 -3.165 12.983 1.00 94.56 100 VAL A N 1
ATOM 737 C CA . VAL A 1 100 ? -2.438 -2.863 11.554 1.00 94.56 100 VAL A CA 1
ATOM 738 C C . VAL A 1 100 ? -0.988 -2.902 11.105 1.00 94.56 100 VAL A C 1
ATOM 740 O O . VAL A 1 100 ? -0.196 -2.028 11.455 1.00 94.56 100 VAL A O 1
ATOM 743 N N . ARG A 1 101 ? -0.624 -3.911 10.317 1.00 94.25 101 ARG A N 1
ATOM 744 C CA . ARG A 1 101 ? 0.757 -4.135 9.892 1.00 94.25 101 ARG A CA 1
ATOM 745 C C . ARG A 1 101 ? 0.917 -3.964 8.390 1.00 94.25 101 ARG A C 1
ATOM 747 O O . ARG A 1 101 ? 0.199 -4.582 7.608 1.00 94.25 101 ARG A O 1
ATOM 754 N N . ARG A 1 102 ? 1.858 -3.116 7.988 1.00 92.25 102 ARG A N 1
ATOM 755 C CA . ARG A 1 102 ? 2.187 -2.833 6.584 1.00 92.25 102 ARG A CA 1
ATOM 756 C C . ARG A 1 102 ? 3.323 -3.736 6.126 1.00 92.25 102 ARG A C 1
ATOM 758 O O . ARG A 1 102 ? 4.262 -3.955 6.873 1.00 92.25 102 ARG A O 1
ATOM 765 N N . TYR A 1 103 ? 3.249 -4.265 4.917 1.00 93.56 103 TYR A N 1
ATOM 766 C CA . TYR A 1 103 ? 4.332 -5.034 4.314 1.00 93.56 103 TYR A CA 1
ATOM 767 C C . TYR A 1 103 ? 4.589 -4.433 2.942 1.00 93.56 103 TYR A C 1
ATOM 769 O O . TYR A 1 103 ? 3.787 -4.668 2.033 1.00 93.56 103 TYR A O 1
ATOM 777 N N . PRO A 1 104 ? 5.638 -3.614 2.786 1.00 91.38 104 PRO A N 1
ATOM 778 C CA . PRO A 1 104 ? 5.959 -3.073 1.485 1.00 91.38 104 PRO A CA 1
ATOM 779 C C . PRO A 1 104 ? 6.440 -4.194 0.562 1.00 91.38 104 PRO A C 1
ATOM 781 O O . PRO A 1 104 ? 7.275 -5.020 0.929 1.00 91.38 104 PRO A O 1
ATOM 784 N N . GLY A 1 105 ? 5.912 -4.213 -0.658 1.00 93.00 105 GLY A N 1
ATOM 785 C CA . GLY A 1 105 ? 6.538 -4.962 -1.740 1.00 93.00 105 GLY A CA 1
ATOM 786 C C . GLY A 1 105 ? 7.800 -4.235 -2.194 1.00 93.00 105 GLY A C 1
ATOM 787 O O . GLY A 1 105 ? 7.813 -3.007 -2.260 1.00 93.00 105 GLY A O 1
ATOM 788 N N . ARG A 1 106 ? 8.839 -4.990 -2.538 1.00 93.88 106 ARG A N 1
ATOM 789 C CA . ARG A 1 106 ? 10.058 -4.489 -3.175 1.00 93.88 106 ARG A CA 1
ATOM 790 C C . ARG A 1 106 ? 9.938 -4.577 -4.691 1.00 93.88 106 ARG A C 1
ATOM 792 O O . ARG A 1 106 ? 9.907 -5.683 -5.235 1.00 93.88 106 ARG A O 1
ATOM 799 N N . PHE A 1 107 ? 9.876 -3.433 -5.355 1.00 94.88 107 PHE A N 1
ATOM 800 C CA . PHE A 1 107 ? 9.624 -3.295 -6.786 1.00 94.88 107 PHE A CA 1
ATOM 801 C C . PHE A 1 107 ? 10.914 -3.050 -7.569 1.00 94.88 107 PHE A C 1
ATOM 803 O O . PHE A 1 107 ? 11.850 -2.419 -7.082 1.00 94.88 107 PHE A O 1
ATOM 810 N N . CYS A 1 108 ? 10.925 -3.556 -8.797 1.00 96.50 108 CYS A N 1
ATOM 811 C CA . CYS A 1 108 ? 11.863 -3.211 -9.850 1.00 96.50 108 CYS A CA 1
ATOM 812 C C . CYS A 1 108 ? 11.362 -1.974 -10.591 1.00 96.50 108 CYS A C 1
ATOM 814 O O . CYS A 1 108 ? 10.294 -2.001 -11.218 1.00 96.50 108 CYS A O 1
ATOM 816 N N . LEU A 1 109 ? 12.143 -0.901 -10.521 1.00 95.31 109 LEU A N 1
ATOM 817 C CA . LEU A 1 109 ? 11.766 0.412 -11.016 1.00 95.31 109 LEU A CA 1
ATOM 818 C C . LEU A 1 109 ? 12.695 0.886 -12.135 1.00 95.31 109 LEU A C 1
ATOM 820 O O . LEU A 1 109 ? 13.870 0.516 -12.194 1.00 95.31 109 LEU A O 1
ATOM 824 N N . SER A 1 110 ? 12.149 1.733 -13.000 1.00 94.06 110 SER A N 1
ATOM 825 C CA . SER A 1 110 ? 12.855 2.503 -14.027 1.00 94.06 110 SER A CA 1
ATOM 826 C C . SER A 1 110 ? 12.622 3.998 -13.825 1.00 94.06 110 SER A C 1
ATOM 828 O O . SER A 1 110 ? 11.601 4.392 -13.246 1.00 94.06 110 SER A O 1
ATOM 830 N N . GLY A 1 111 ? 13.530 4.824 -14.340 1.00 91.19 111 GLY A N 1
ATOM 831 C CA . GLY A 1 111 ? 13.536 6.264 -14.105 1.00 91.19 111 GLY A CA 1
ATOM 832 C C . GLY A 1 111 ? 14.549 6.662 -13.037 1.00 91.19 111 GLY A C 1
ATOM 833 O O . GLY A 1 111 ? 15.410 5.883 -12.645 1.00 91.19 111 GLY A O 1
ATOM 834 N N . ASN A 1 112 ? 14.456 7.899 -12.561 1.00 88.50 112 ASN A N 1
ATOM 835 C CA . ASN A 1 112 ? 15.491 8.507 -11.732 1.00 88.50 112 ASN A CA 1
ATOM 836 C C . ASN A 1 112 ? 14.895 9.471 -10.699 1.00 88.50 112 ASN A C 1
ATOM 838 O O . ASN A 1 112 ? 13.715 9.806 -10.722 1.00 88.50 112 ASN A O 1
ATOM 842 N N . ALA A 1 113 ? 15.735 9.969 -9.792 1.00 83.56 113 ALA A N 1
ATOM 843 C CA . ALA A 1 113 ? 15.296 10.860 -8.718 1.00 83.56 113 ALA A CA 1
ATOM 844 C C . ALA A 1 113 ? 14.754 12.226 -9.194 1.00 83.56 113 ALA A C 1
ATOM 846 O O . ALA A 1 113 ? 14.112 12.921 -8.411 1.00 83.56 113 ALA A O 1
ATOM 847 N N . THR A 1 114 ? 15.030 12.645 -10.435 1.00 84.38 114 THR A N 1
ATOM 848 C CA . THR A 1 114 ? 14.567 13.932 -10.982 1.00 84.38 114 THR A CA 1
ATOM 849 C C . THR A 1 114 ? 13.215 13.804 -11.679 1.00 84.38 114 THR A C 1
ATOM 851 O O . THR A 1 114 ? 12.348 14.651 -11.486 1.00 84.38 114 THR A O 1
ATOM 854 N N . GLU A 1 115 ? 13.024 12.747 -12.465 1.00 85.19 115 GLU A N 1
ATOM 855 C CA . GLU A 1 115 ? 11.801 12.495 -13.240 1.00 85.19 115 GLU A CA 1
ATOM 856 C C . GLU A 1 115 ? 10.780 11.640 -12.474 1.00 85.19 115 GLU A C 1
ATOM 858 O O . GLU A 1 115 ? 9.605 11.593 -12.835 1.00 85.19 115 GLU A O 1
ATOM 863 N N . GLY A 1 116 ? 11.218 11.005 -11.386 1.00 86.00 116 GLY A N 1
ATOM 864 C CA . GLY A 1 116 ? 10.448 10.037 -10.622 1.00 86.00 116 GLY A CA 1
ATOM 865 C C . GLY A 1 116 ? 10.704 8.604 -11.082 1.00 86.00 116 GLY A C 1
ATOM 866 O O . GLY A 1 116 ? 11.307 8.339 -12.124 1.00 86.00 116 GLY A O 1
ATOM 867 N N . TYR A 1 117 ? 10.226 7.666 -10.270 1.00 90.25 117 TYR A N 1
ATOM 868 C CA . TYR A 1 117 ? 10.318 6.240 -10.549 1.00 90.25 117 TYR A CA 1
ATOM 869 C C . TYR A 1 117 ? 8.948 5.670 -10.901 1.00 90.25 117 TYR A C 1
ATOM 871 O O . TYR A 1 117 ? 7.929 6.029 -10.310 1.00 90.25 117 TYR A O 1
ATOM 879 N N . SER A 1 118 ? 8.941 4.724 -11.830 1.00 91.50 118 SER A N 1
ATOM 880 C CA . SER A 1 118 ? 7.776 3.910 -12.179 1.00 91.50 118 SER A CA 1
ATOM 881 C C . SER A 1 118 ? 8.184 2.443 -12.279 1.00 91.50 118 SER A C 1
ATOM 883 O O . SER A 1 118 ? 9.375 2.128 -12.278 1.00 91.50 118 SER A O 1
ATOM 885 N N . MET A 1 119 ? 7.214 1.527 -12.325 1.00 94.06 119 MET A N 1
ATOM 886 C CA . MET A 1 119 ? 7.519 0.112 -12.543 1.00 94.06 119 MET A CA 1
ATOM 887 C C . MET A 1 119 ? 8.221 -0.069 -13.889 1.00 94.06 119 MET A C 1
ATOM 889 O O . MET A 1 119 ? 7.736 0.421 -14.908 1.00 94.06 119 MET A O 1
ATOM 893 N N . ALA A 1 120 ? 9.342 -0.792 -13.885 1.00 96.62 120 ALA A N 1
ATOM 894 C CA . ALA A 1 120 ? 10.066 -1.089 -15.113 1.00 96.62 120 ALA A CA 1
ATOM 895 C C . ALA A 1 120 ? 9.208 -1.915 -16.084 1.00 96.62 120 ALA A C 1
ATOM 897 O O . ALA A 1 120 ? 8.342 -2.693 -15.669 1.00 96.62 120 ALA A O 1
ATOM 898 N N . GLU A 1 121 ? 9.479 -1.774 -17.385 1.00 97.56 121 GLU A N 1
ATOM 899 C CA . GLU A 1 121 ? 8.792 -2.538 -18.428 1.00 97.56 121 GLU A CA 1
ATOM 900 C C . GLU A 1 121 ? 8.908 -4.043 -18.154 1.00 97.56 121 GLU A C 1
ATOM 902 O O . GLU A 1 121 ? 9.994 -4.532 -17.840 1.00 97.56 121 GLU A O 1
ATOM 907 N N . ALA A 1 122 ? 7.811 -4.788 -18.317 1.00 97.12 122 ALA A N 1
ATOM 908 C CA . ALA A 1 122 ? 7.715 -6.186 -17.904 1.00 97.12 122 ALA A CA 1
ATOM 909 C C . ALA A 1 122 ? 8.824 -7.087 -18.475 1.00 97.12 122 ALA A C 1
ATOM 911 O O . ALA A 1 122 ? 9.274 -7.987 -17.774 1.00 97.12 122 ALA A O 1
ATOM 912 N N . ALA A 1 123 ? 9.287 -6.837 -19.704 1.00 96.06 123 ALA A N 1
ATOM 913 C CA . ALA A 1 123 ? 10.344 -7.612 -20.358 1.00 96.06 123 ALA A CA 1
ATOM 914 C C . ALA A 1 123 ? 11.772 -7.246 -19.902 1.00 96.06 123 ALA A C 1
ATOM 916 O O . ALA A 1 123 ? 12.726 -7.957 -20.229 1.00 96.06 123 ALA A O 1
ATOM 917 N N . THR A 1 124 ? 11.942 -6.156 -19.147 1.00 96.38 124 THR A N 1
ATOM 918 C CA . THR A 1 124 ? 13.247 -5.705 -18.647 1.00 96.38 124 THR A CA 1
ATOM 919 C C . THR A 1 124 ? 13.866 -6.792 -17.769 1.00 96.38 124 THR A C 1
ATOM 921 O O . THR A 1 124 ? 13.217 -7.248 -16.830 1.00 96.38 124 THR A O 1
ATOM 924 N N . PRO A 1 125 ? 15.112 -7.233 -18.010 1.00 95.31 125 PRO A N 1
ATOM 925 C CA . PRO A 1 125 ? 15.794 -8.133 -17.086 1.00 95.31 125 PRO A CA 1
ATOM 926 C C . PRO A 1 125 ? 15.920 -7.492 -15.703 1.00 95.31 125 PRO A C 1
ATOM 928 O O . PRO A 1 125 ? 16.337 -6.342 -15.610 1.00 95.31 125 PRO A O 1
ATOM 931 N N . TYR A 1 126 ? 15.655 -8.240 -14.632 1.00 91.94 126 TYR A N 1
ATOM 932 C CA . TYR A 1 126 ? 15.729 -7.746 -13.251 1.00 91.94 126 TYR A CA 1
ATOM 933 C C . TYR A 1 126 ? 17.065 -7.056 -12.917 1.00 91.94 126 TYR A C 1
ATOM 935 O O . TYR A 1 126 ? 17.124 -6.060 -12.211 1.00 91.94 126 TYR A O 1
ATOM 943 N N . ILE A 1 127 ? 18.174 -7.538 -13.473 1.00 92.31 127 ILE A N 1
ATOM 944 C CA . ILE A 1 127 ? 19.493 -6.919 -13.256 1.00 92.31 127 ILE A CA 1
ATOM 945 C C . ILE A 1 127 ? 19.633 -5.516 -13.875 1.00 92.31 127 ILE A C 1
ATOM 947 O O . ILE A 1 127 ? 20.643 -4.856 -13.658 1.00 92.31 127 ILE A O 1
ATOM 951 N N . LYS A 1 128 ? 18.664 -5.093 -14.692 1.00 95.12 128 LYS A N 1
ATOM 952 C CA . LYS A 1 128 ? 18.608 -3.786 -15.352 1.00 95.12 128 LYS A CA 1
ATO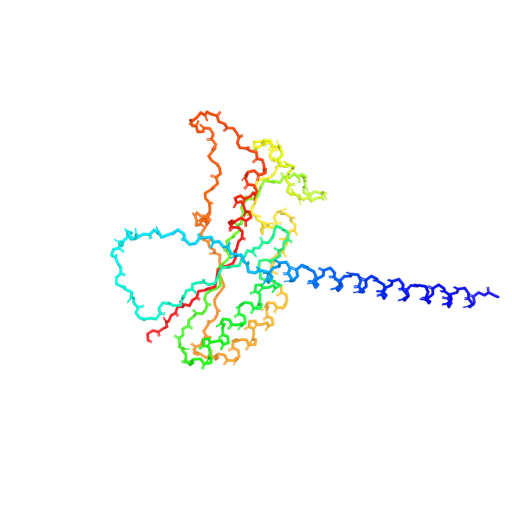M 953 C C . LYS A 1 128 ? 17.578 -2.845 -14.722 1.00 95.12 128 LYS A C 1
ATOM 955 O O . LYS A 1 128 ? 17.328 -1.791 -15.294 1.00 95.12 128 LYS A O 1
ATOM 960 N N . CYS A 1 129 ? 16.975 -3.204 -13.587 1.00 94.69 129 CYS A N 1
ATOM 961 C CA . CYS A 1 129 ? 16.189 -2.243 -12.817 1.00 94.69 129 CYS A CA 1
ATOM 962 C C . CYS A 1 129 ? 17.106 -1.087 -12.403 1.00 94.69 129 CYS A C 1
ATOM 964 O O . CYS A 1 129 ? 18.185 -1.327 -11.860 1.00 94.69 129 CYS A O 1
ATOM 966 N N . GLU A 1 130 ? 16.687 0.152 -12.650 1.00 94.00 130 GLU A N 1
ATOM 967 C CA . GLU A 1 130 ? 17.454 1.329 -12.228 1.00 94.00 130 GLU A CA 1
ATOM 968 C C . GLU A 1 130 ? 17.452 1.464 -10.707 1.00 94.00 130 GLU A C 1
ATOM 970 O O . GLU A 1 130 ? 18.460 1.835 -10.107 1.00 94.00 130 GLU A O 1
ATOM 975 N N . LEU A 1 131 ? 16.331 1.102 -10.079 1.00 92.94 131 LEU A N 1
ATOM 976 C CA . LEU A 1 131 ? 16.204 1.070 -8.633 1.00 92.94 131 LEU A CA 1
ATOM 977 C C . LEU A 1 131 ? 15.379 -0.134 -8.182 1.00 92.94 131 LEU A C 1
ATOM 979 O O . LEU A 1 131 ? 14.299 -0.413 -8.701 1.00 92.94 131 LEU A O 1
ATOM 983 N N . MET A 1 132 ? 15.894 -0.819 -7.166 1.00 92.50 132 MET A N 1
ATOM 984 C CA . MET A 1 132 ? 15.158 -1.799 -6.380 1.00 92.50 132 MET A CA 1
ATOM 985 C C . MET A 1 132 ? 14.763 -1.148 -5.062 1.00 92.50 132 MET A C 1
ATOM 987 O O . MET A 1 132 ? 15.634 -0.901 -4.232 1.00 92.50 132 MET A O 1
ATOM 991 N N . ALA A 1 133 ? 13.477 -0.874 -4.867 1.00 90.88 133 ALA A N 1
ATOM 992 C CA . ALA A 1 133 ? 13.010 -0.163 -3.681 1.00 90.88 133 ALA A CA 1
ATOM 993 C C . ALA A 1 133 ? 11.678 -0.700 -3.172 1.00 90.88 133 ALA A C 1
ATOM 995 O O . ALA A 1 133 ? 10.867 -1.245 -3.925 1.00 90.88 133 ALA A O 1
ATOM 996 N N . ASP A 1 134 ? 11.457 -0.518 -1.879 1.00 90.12 134 ASP A N 1
ATOM 997 C CA . ASP A 1 134 ? 10.170 -0.765 -1.248 1.00 90.12 134 ASP A CA 1
ATOM 998 C C . ASP A 1 134 ? 9.143 0.262 -1.747 1.00 90.12 134 ASP A C 1
ATOM 1000 O O . ASP A 1 134 ? 9.469 1.427 -1.964 1.00 90.12 134 ASP A O 1
ATOM 1004 N N . ALA A 1 135 ? 7.879 -0.138 -1.911 1.00 84.88 135 ALA A N 1
ATOM 1005 C CA . ALA A 1 135 ? 6.830 0.735 -2.461 1.00 84.88 135 ALA A CA 1
ATOM 1006 C C . ALA A 1 135 ? 6.656 2.070 -1.713 1.00 84.88 135 ALA A C 1
ATOM 1008 O O . ALA A 1 135 ? 6.235 3.066 -2.303 1.00 84.88 135 ALA A O 1
ATOM 1009 N N . ASN A 1 136 ? 6.980 2.076 -0.418 1.00 79.19 136 ASN A N 1
ATOM 1010 C CA . ASN A 1 136 ? 6.843 3.224 0.475 1.00 79.19 136 ASN A CA 1
ATOM 1011 C C . ASN A 1 136 ? 8.194 3.882 0.797 1.00 79.19 136 ASN A C 1
ATOM 1013 O O . ASN A 1 136 ? 8.280 4.657 1.751 1.00 79.19 136 ASN A O 1
ATOM 1017 N N . ASP A 1 137 ? 9.254 3.544 0.058 1.00 81.94 137 ASP A N 1
ATOM 1018 C CA . ASP A 1 137 ? 10.575 4.119 0.271 1.00 81.94 137 ASP A CA 1
ATOM 1019 C C . ASP A 1 137 ? 10.536 5.635 0.020 1.00 81.94 137 ASP A C 1
ATOM 1021 O O . ASP A 1 137 ? 10.093 6.119 -1.026 1.00 81.94 137 ASP A O 1
ATOM 1025 N N . ALA A 1 138 ? 11.013 6.402 1.002 1.00 73.12 138 ALA A N 1
ATOM 1026 C CA . ALA A 1 138 ? 11.063 7.856 0.936 1.00 73.12 138 ALA A CA 1
ATOM 1027 C C . ALA A 1 138 ? 11.939 8.363 -0.225 1.00 73.12 138 ALA A C 1
ATOM 1029 O O . ALA A 1 138 ? 11.710 9.472 -0.715 1.00 73.12 138 ALA A O 1
ATOM 1030 N N . ALA A 1 139 ? 12.909 7.562 -0.685 1.00 72.62 139 ALA A N 1
ATOM 1031 C CA . ALA A 1 139 ? 13.742 7.854 -1.848 1.00 72.62 139 ALA A CA 1
ATOM 1032 C C . ALA A 1 139 ? 12.939 7.932 -3.157 1.00 72.62 139 ALA A C 1
ATOM 1034 O O . ALA A 1 139 ? 13.378 8.585 -4.102 1.00 72.62 139 ALA A O 1
ATOM 1035 N N . LEU A 1 140 ? 11.741 7.339 -3.206 1.00 76.69 140 LEU A N 1
ATOM 1036 C CA . LEU A 1 140 ? 10.840 7.436 -4.356 1.00 76.69 140 LEU A CA 1
ATOM 1037 C C . LEU A 1 140 ? 10.115 8.786 -4.433 1.00 76.69 140 LEU A C 1
ATOM 1039 O O . LEU A 1 140 ? 9.292 8.986 -5.320 1.00 76.69 140 LEU A O 1
ATOM 1043 N N . GLY A 1 141 ? 10.341 9.699 -3.479 1.00 63.72 141 GLY A N 1
ATOM 1044 C CA . GLY A 1 141 ? 9.566 10.940 -3.349 1.00 63.72 141 GLY A CA 1
ATOM 1045 C C . GLY A 1 141 ? 8.142 10.711 -2.826 1.00 63.72 141 GLY A C 1
ATOM 1046 O O . GLY A 1 141 ? 7.459 11.660 -2.436 1.00 63.72 141 GLY A O 1
ATOM 1047 N N . ASN A 1 142 ? 7.726 9.447 -2.721 1.00 58.19 142 ASN A N 1
ATOM 1048 C CA . ASN A 1 142 ? 6.491 8.999 -2.106 1.00 58.19 142 ASN A CA 1
ATOM 1049 C C . ASN A 1 142 ? 6.626 9.100 -0.583 1.00 58.19 142 ASN A C 1
ATOM 1051 O O . ASN A 1 142 ? 6.820 8.103 0.109 1.00 58.19 142 ASN A O 1
ATOM 1055 N N . ARG A 1 143 ? 6.501 10.308 -0.018 1.00 51.25 143 ARG A N 1
ATOM 1056 C CA . ARG A 1 143 ? 6.213 10.452 1.418 1.00 51.25 143 ARG A CA 1
ATOM 1057 C C . ARG A 1 143 ? 4.787 9.971 1.685 1.00 51.25 143 ARG A C 1
ATOM 1059 O O . ARG A 1 143 ? 3.886 10.761 1.942 1.00 51.25 143 ARG A O 1
ATOM 1066 N N . ALA A 1 144 ? 4.582 8.660 1.632 1.00 53.59 144 ALA A N 1
ATOM 1067 C CA . ALA A 1 144 ? 3.371 7.987 2.075 1.00 53.59 144 ALA A CA 1
ATOM 1068 C C . ALA A 1 144 ? 3.350 7.907 3.613 1.00 53.59 144 ALA A C 1
ATOM 1070 O O . ALA A 1 144 ? 3.186 6.845 4.210 1.00 53.59 144 ALA A O 1
ATOM 1071 N N . SER A 1 145 ? 3.558 9.043 4.276 1.00 55.44 145 SER A N 1
ATOM 1072 C CA . SER A 1 145 ? 3.333 9.178 5.709 1.00 55.44 145 SER A CA 1
ATOM 1073 C C . SER A 1 145 ? 1.832 9.363 5.884 1.00 55.44 145 SER A C 1
ATOM 1075 O O . SER A 1 145 ? 1.347 10.444 5.597 1.00 55.44 145 SER A O 1
ATOM 1077 N N . GLU A 1 146 ? 1.121 8.284 6.226 1.00 64.31 146 GLU A N 1
ATOM 1078 C CA . GLU A 1 146 ? -0.281 8.236 6.688 1.00 64.31 146 GLU A CA 1
ATOM 1079 C C . GLU A 1 146 ? -1.253 9.280 6.107 1.00 64.31 146 GLU A C 1
ATOM 1081 O O . GLU A 1 146 ? -1.187 10.474 6.390 1.00 64.31 146 GLU A O 1
ATOM 1086 N N . SER A 1 147 ? -2.263 8.822 5.361 1.00 73.38 147 SER A N 1
ATOM 1087 C CA . SER A 1 147 ? -3.295 9.741 4.873 1.00 73.38 147 SER A CA 1
ATOM 1088 C C . SER A 1 147 ? -3.987 10.483 6.030 1.00 73.38 147 SER A C 1
ATOM 1090 O O . SER A 1 147 ? -4.258 9.907 7.084 1.00 73.38 147 SER A O 1
ATOM 1092 N N . VAL A 1 148 ? -4.349 11.754 5.825 1.00 82.06 148 VAL A N 1
ATOM 1093 C CA . VAL A 1 148 ? -5.127 12.532 6.814 1.00 82.06 148 VAL A CA 1
ATOM 1094 C C . VAL A 1 148 ? -6.419 11.796 7.193 1.00 82.06 148 VAL A C 1
ATOM 1096 O O . VAL A 1 148 ? -6.797 11.754 8.361 1.00 82.06 148 VAL A O 1
ATOM 1099 N N . ALA A 1 149 ? -7.050 11.135 6.218 1.00 83.50 149 ALA A N 1
ATOM 1100 C CA . ALA A 1 149 ? -8.236 10.311 6.432 1.00 83.50 149 ALA A CA 1
ATOM 1101 C C . ALA A 1 149 ? -7.988 9.141 7.403 1.00 83.50 149 ALA A C 1
ATOM 1103 O O . ALA A 1 149 ? -8.870 8.794 8.195 1.00 83.50 149 ALA A O 1
ATOM 1104 N N . PHE A 1 150 ? -6.792 8.548 7.373 1.00 88.19 150 PHE A N 1
ATOM 1105 C CA . PHE A 1 150 ? -6.401 7.514 8.323 1.00 88.19 150 PHE A CA 1
ATOM 1106 C C . PHE A 1 150 ? -6.254 8.081 9.735 1.00 88.19 150 PHE A C 1
ATOM 1108 O O . PHE A 1 150 ? -6.832 7.521 10.664 1.00 88.19 150 PHE A O 1
ATOM 1115 N N . ALA A 1 151 ? -5.574 9.220 9.894 1.00 87.81 151 ALA A N 1
ATOM 1116 C CA . ALA A 1 151 ? -5.423 9.872 11.195 1.00 87.81 151 ALA A CA 1
ATOM 1117 C C . ALA A 1 151 ? -6.784 10.221 11.830 1.00 87.81 151 ALA A C 1
ATOM 1119 O O . ALA A 1 151 ? -7.001 9.946 13.012 1.00 87.81 151 ALA A O 1
ATOM 1120 N N . THR A 1 152 ? -7.728 10.751 11.041 1.00 90.81 152 THR A N 1
ATOM 1121 C CA . THR A 1 152 ? -9.100 11.017 11.503 1.00 90.81 152 THR A CA 1
ATOM 1122 C C . THR A 1 152 ? -9.825 9.730 11.894 1.00 90.81 152 THR A C 1
ATOM 1124 O O . THR A 1 152 ? -10.345 9.638 13.002 1.00 90.81 152 THR A O 1
ATOM 1127 N N . THR A 1 153 ? -9.796 8.701 11.038 1.00 91.69 153 THR A N 1
ATOM 1128 C CA . THR A 1 153 ? -10.462 7.419 11.331 1.00 91.69 153 THR A CA 1
ATOM 1129 C C . THR A 1 153 ? -9.904 6.772 12.600 1.00 91.69 153 THR A C 1
ATOM 1131 O O . THR A 1 153 ? -10.652 6.240 13.417 1.00 91.69 153 THR A O 1
ATOM 1134 N N . LEU A 1 154 ? -8.590 6.843 12.803 1.00 91.38 154 LEU A N 1
ATOM 1135 C CA . LEU A 1 154 ? -7.927 6.303 13.981 1.00 91.38 154 LEU A CA 1
ATOM 1136 C C . LEU A 1 154 ? -8.339 7.037 15.264 1.00 91.38 154 LEU A C 1
ATOM 1138 O O . LEU A 1 154 ? -8.541 6.397 16.297 1.00 91.38 154 LEU A O 1
ATOM 1142 N N . ALA A 1 155 ? -8.488 8.363 15.208 1.00 91.94 155 ALA A N 1
ATOM 1143 C CA . ALA A 1 155 ? -8.983 9.152 16.331 1.00 91.94 155 ALA A CA 1
ATOM 1144 C C . ALA A 1 155 ? -10.430 8.777 16.697 1.00 91.94 155 ALA A C 1
ATOM 1146 O O . ALA A 1 155 ? -10.725 8.565 17.876 1.00 91.94 155 ALA A O 1
ATOM 1147 N N . ASP A 1 156 ? -11.303 8.622 15.699 1.00 93.31 156 ASP A N 1
ATOM 1148 C CA . ASP A 1 156 ? -12.703 8.236 15.905 1.00 93.31 156 ASP A CA 1
ATOM 1149 C C . ASP A 1 156 ? -12.825 6.838 16.518 1.00 93.31 156 ASP A C 1
ATOM 1151 O O . ASP A 1 156 ? -13.528 6.647 17.513 1.00 93.31 156 ASP A O 1
ATOM 1155 N N . LEU A 1 157 ? -12.083 5.865 15.982 1.00 93.00 157 LEU A N 1
ATOM 1156 C CA . LEU A 1 157 ? -12.095 4.498 16.496 1.00 93.00 157 LEU A CA 1
ATOM 1157 C C . LEU A 1 157 ? -11.551 4.414 17.927 1.00 93.00 157 LEU A C 1
ATOM 1159 O O . LEU A 1 157 ? -12.120 3.704 18.753 1.00 93.00 157 LEU A O 1
ATOM 1163 N N . ARG A 1 158 ? -10.491 5.167 18.254 1.00 92.94 158 ARG A N 1
ATOM 1164 C CA . ARG A 1 158 ? -9.962 5.246 19.628 1.00 92.94 158 ARG A CA 1
ATOM 1165 C C . ARG A 1 158 ? -10.982 5.842 20.593 1.00 92.94 158 ARG A C 1
ATOM 1167 O O . ARG A 1 158 ? -11.145 5.337 21.699 1.00 92.94 158 ARG A O 1
ATOM 1174 N N . LYS A 1 159 ? -11.706 6.882 20.172 1.00 93.75 159 LYS A N 1
ATOM 1175 C CA . LYS A 1 159 ? -12.784 7.476 20.972 1.00 93.75 159 LYS A CA 1
ATOM 1176 C C . LYS A 1 159 ? -13.928 6.485 21.203 1.00 93.75 159 LYS A C 1
ATOM 1178 O O . LYS A 1 159 ? -14.481 6.451 22.297 1.00 93.75 159 LYS A O 1
ATOM 1183 N N . GLN A 1 160 ? -14.278 5.694 20.190 1.00 93.00 160 GLN A N 1
ATOM 1184 C CA . GLN A 1 160 ? -15.361 4.715 20.273 1.00 93.00 160 GLN A CA 1
ATOM 1185 C C . GLN A 1 160 ? -14.986 3.486 21.118 1.00 93.00 160 GLN A C 1
ATOM 1187 O O . GLN A 1 160 ? -15.806 3.012 21.898 1.00 93.00 160 GLN A O 1
ATOM 1192 N N . GLY A 1 161 ? -13.765 2.968 20.966 1.00 88.88 161 GLY A N 1
ATOM 1193 C CA . GLY A 1 161 ? -13.282 1.782 21.680 1.00 88.88 161 GLY A CA 1
ATOM 1194 C C . GLY A 1 161 ? -12.824 2.047 23.117 1.00 88.88 161 GLY A C 1
ATOM 1195 O O . GLY A 1 161 ? -12.759 1.113 23.919 1.00 88.88 161 GLY A O 1
ATOM 1196 N N . GLY A 1 162 ? -12.514 3.303 23.457 1.00 90.50 162 GLY A N 1
ATOM 1197 C CA . GLY A 1 162 ? -12.008 3.680 24.774 1.00 90.50 162 GLY A CA 1
ATOM 1198 C C . GLY A 1 162 ? -10.765 2.873 25.161 1.00 90.50 162 GLY A C 1
ATOM 1199 O O . GLY A 1 162 ? -9.878 2.637 24.346 1.00 90.50 162 GLY A O 1
ATOM 1200 N N . GLU A 1 163 ? -10.709 2.414 26.410 1.00 88.19 163 GLU A N 1
ATOM 1201 C CA . GLU A 1 163 ? -9.615 1.563 26.905 1.00 88.19 163 GLU A CA 1
ATOM 1202 C C . GLU A 1 163 ? -9.791 0.072 26.572 1.00 88.19 163 GLU A C 1
ATOM 1204 O O . GLU A 1 163 ? -8.894 -0.729 26.833 1.00 88.19 163 GLU A O 1
ATOM 1209 N N . ALA A 1 164 ? -10.950 -0.328 26.038 1.00 90.19 164 ALA A N 1
ATOM 1210 C CA . ALA A 1 164 ? -11.218 -1.724 25.712 1.00 90.19 164 ALA A CA 1
ATOM 1211 C C . ALA A 1 164 ? -10.487 -2.148 24.432 1.00 90.19 164 ALA A C 1
ATOM 1213 O O . ALA A 1 164 ? -9.898 -3.226 24.395 1.00 90.19 164 ALA A O 1
ATOM 1214 N N . VAL A 1 165 ? -10.478 -1.289 23.409 1.00 92.69 165 VAL A N 1
ATOM 1215 C CA . VAL A 1 165 ? -9.884 -1.592 22.101 1.00 92.69 165 VAL A CA 1
ATOM 1216 C C . VAL A 1 165 ? -8.772 -0.600 21.780 1.00 92.69 165 VAL A C 1
ATOM 1218 O O . VAL A 1 165 ? -9.023 0.570 21.492 1.00 92.69 165 VAL A O 1
ATOM 1221 N N . ARG A 1 166 ? -7.526 -1.080 21.783 1.00 93.62 166 ARG A N 1
ATOM 1222 C CA . ARG A 1 166 ? -6.357 -0.317 21.323 1.00 93.62 166 ARG A CA 1
ATOM 1223 C C . ARG A 1 166 ? -6.134 -0.538 19.831 1.00 93.62 166 ARG A C 1
ATOM 1225 O O . ARG A 1 166 ? -6.429 -1.608 19.311 1.00 93.62 166 ARG A O 1
ATOM 1232 N N . ILE A 1 167 ? -5.585 0.462 19.148 1.00 93.56 167 ILE A N 1
ATOM 1233 C CA . ILE A 1 167 ? -5.199 0.348 17.737 1.00 93.56 167 ILE A CA 1
ATOM 1234 C C . ILE A 1 167 ? -3.725 0.693 17.615 1.00 93.56 167 ILE A C 1
ATOM 1236 O O . ILE A 1 167 ? -3.326 1.815 17.959 1.00 93.56 167 ILE A O 1
ATOM 1240 N N . ASP A 1 168 ? -2.962 -0.279 17.126 1.00 93.62 168 ASP A N 1
ATOM 1241 C CA . ASP A 1 168 ? -1.524 -0.196 16.913 1.00 93.62 168 ASP A CA 1
ATOM 1242 C C . ASP A 1 168 ? -1.190 -0.306 15.424 1.00 93.62 168 ASP A C 1
ATOM 1244 O O . ASP A 1 168 ? -1.854 -1.032 14.682 1.00 93.62 168 ASP A O 1
ATOM 1248 N N . VAL A 1 169 ? -0.180 0.439 14.984 1.00 91.69 169 VAL A N 1
ATOM 1249 C CA . VAL A 1 169 ? 0.231 0.519 13.580 1.00 91.69 169 VAL A CA 1
ATOM 1250 C C . VAL A 1 169 ? 1.719 0.232 13.496 1.00 91.69 169 VAL A C 1
ATOM 1252 O O . VAL A 1 169 ? 2.537 0.977 14.030 1.00 91.69 169 VAL A O 1
ATOM 1255 N N . ALA A 1 170 ? 2.074 -0.827 12.779 1.00 90.94 170 ALA A N 1
ATOM 1256 C CA . ALA A 1 170 ? 3.440 -1.315 12.689 1.00 90.94 170 ALA A CA 1
ATOM 1257 C C . ALA A 1 170 ? 3.870 -1.562 11.238 1.00 90.94 170 ALA A C 1
ATOM 1259 O O . ALA A 1 170 ? 3.056 -1.670 10.314 1.00 90.94 170 ALA A O 1
ATOM 1260 N N . GLU A 1 171 ? 5.180 -1.655 11.038 1.00 88.88 171 GLU A N 1
ATOM 1261 C CA . GLU A 1 171 ? 5.763 -2.242 9.834 1.00 88.88 171 GLU A CA 1
ATOM 1262 C C . GLU A 1 171 ? 6.005 -3.735 10.074 1.00 88.88 171 GLU A C 1
ATOM 1264 O O . GLU A 1 171 ? 6.416 -4.174 11.151 1.00 88.88 171 GLU A O 1
ATOM 1269 N N . GLY A 1 172 ? 5.695 -4.534 9.065 1.00 85.06 172 GLY A N 1
ATOM 1270 C CA . GLY A 1 172 ? 5.983 -5.952 9.015 1.00 85.06 172 GLY A CA 1
ATOM 1271 C C . GLY A 1 172 ? 7.470 -6.195 8.815 1.00 85.06 172 GLY A C 1
ATOM 1272 O O . GLY A 1 172 ? 8.224 -5.327 8.379 1.00 85.06 172 GLY A O 1
ATOM 1273 N N . ARG A 1 173 ? 7.910 -7.415 9.118 1.00 81.62 173 ARG A N 1
ATOM 1274 C CA . ARG A 1 173 ? 9.279 -7.813 8.796 1.00 81.62 173 ARG A CA 1
ATOM 1275 C C . ARG A 1 173 ? 9.407 -8.021 7.289 1.00 81.62 173 ARG A C 1
ATOM 1277 O O . ARG A 1 173 ? 8.580 -8.716 6.700 1.00 81.62 173 ARG A O 1
ATOM 1284 N N . GLY A 1 174 ? 10.468 -7.483 6.691 1.00 70.25 174 GLY A N 1
ATOM 1285 C CA . GLY A 1 174 ? 10.715 -7.566 5.245 1.00 70.25 174 GLY A CA 1
ATOM 1286 C C . GLY A 1 174 ? 10.925 -8.986 4.701 1.00 70.25 174 GLY A C 1
ATOM 1287 O O . GLY A 1 174 ? 10.816 -9.204 3.501 1.00 70.25 174 GLY A O 1
ATOM 1288 N N . ASP A 1 175 ? 11.178 -9.971 5.565 1.00 77.75 175 ASP A N 1
ATOM 1289 C CA . ASP A 1 175 ? 11.270 -11.385 5.186 1.00 77.75 175 ASP A CA 1
ATOM 1290 C C . ASP A 1 175 ? 9.917 -12.117 5.191 1.00 77.75 175 ASP A C 1
ATOM 1292 O O . ASP A 1 175 ? 9.806 -13.241 4.703 1.00 77.75 175 ASP A O 1
ATOM 1296 N N . THR A 1 176 ? 8.863 -11.478 5.703 1.00 86.50 176 THR A N 1
ATOM 1297 C CA . THR A 1 176 ? 7.509 -12.038 5.742 1.00 86.50 176 THR A CA 1
ATOM 1298 C C . THR A 1 176 ? 6.784 -11.761 4.425 1.00 86.50 176 THR A C 1
ATOM 1300 O O . THR A 1 176 ? 5.974 -10.834 4.294 1.00 86.50 176 THR A O 1
ATOM 1303 N N . THR A 1 177 ? 7.076 -12.592 3.430 1.00 91.06 177 THR A N 1
ATOM 1304 C CA . THR A 1 177 ? 6.465 -12.526 2.097 1.00 91.06 177 THR A CA 1
ATOM 1305 C C . THR A 1 177 ? 5.206 -13.394 2.015 1.00 91.06 177 THR A C 1
ATOM 1307 O O . THR A 1 177 ? 5.133 -14.465 2.611 1.00 91.06 177 THR A O 1
ATOM 1310 N N . ALA A 1 178 ? 4.189 -12.909 1.302 1.00 91.88 178 ALA A N 1
ATOM 1311 C CA . ALA A 1 178 ? 3.016 -13.697 0.928 1.00 91.88 178 ALA A CA 1
ATOM 1312 C C . ALA A 1 178 ? 3.330 -14.634 -0.249 1.00 91.88 178 ALA A C 1
ATOM 1314 O O . ALA A 1 178 ? 2.805 -15.741 -0.320 1.00 91.88 178 ALA A O 1
ATOM 1315 N N . VAL A 1 179 ? 4.194 -14.183 -1.164 1.00 94.69 179 VAL A N 1
ATOM 1316 C CA . VAL A 1 179 ? 4.690 -14.948 -2.311 1.00 94.69 179 VAL A CA 1
ATOM 1317 C C . VAL A 1 179 ? 6.202 -14.768 -2.400 1.00 94.69 179 VAL A C 1
ATOM 1319 O O . VAL A 1 179 ? 6.709 -13.651 -2.289 1.00 94.69 179 VAL A O 1
ATOM 1322 N N . ALA A 1 180 ? 6.929 -15.861 -2.620 1.00 94.50 180 ALA A N 1
ATOM 1323 C CA . ALA A 1 180 ? 8.372 -15.805 -2.810 1.00 94.50 180 ALA A CA 1
ATOM 1324 C C . ALA A 1 180 ? 8.730 -14.995 -4.068 1.00 94.50 180 ALA A C 1
ATOM 1326 O O . ALA A 1 180 ? 8.093 -15.124 -5.114 1.00 94.50 180 ALA A O 1
ATOM 1327 N N . TYR A 1 181 ? 9.775 -14.174 -3.972 1.00 93.31 181 TYR A N 1
ATOM 1328 C CA . TYR A 1 181 ? 10.335 -13.519 -5.151 1.00 93.31 181 TYR A CA 1
ATOM 1329 C C . TYR A 1 181 ? 11.011 -14.539 -6.074 1.00 93.31 181 TYR A C 1
ATOM 1331 O O . TYR A 1 181 ? 11.528 -15.545 -5.581 1.00 93.31 181 TYR A O 1
ATOM 1339 N N . PRO A 1 182 ? 11.048 -14.284 -7.396 1.00 93.56 182 PRO A N 1
ATOM 1340 C CA . PRO A 1 182 ? 11.747 -15.156 -8.327 1.00 93.56 182 PRO A CA 1
ATOM 1341 C C . PRO A 1 182 ? 13.209 -15.372 -7.923 1.00 93.56 182 PRO A C 1
ATOM 1343 O O . PRO A 1 182 ? 13.933 -14.420 -7.625 1.00 93.56 182 PRO A O 1
ATOM 1346 N N . GLU A 1 183 ? 13.651 -16.628 -7.954 1.00 91.50 183 GLU A N 1
ATOM 1347 C CA . GLU A 1 183 ? 15.048 -16.971 -7.707 1.00 91.50 183 GLU A CA 1
ATOM 1348 C C . GLU A 1 183 ? 15.956 -16.409 -8.807 1.00 91.50 183 GLU A C 1
ATOM 1350 O O . GLU A 1 183 ? 15.654 -16.489 -10.002 1.00 91.50 183 GLU A O 1
ATOM 1355 N N . ILE A 1 184 ? 17.103 -15.872 -8.399 1.00 89.12 184 ILE A N 1
ATOM 1356 C CA . ILE A 1 184 ? 18.133 -15.369 -9.306 1.00 89.12 184 ILE A CA 1
ATOM 1357 C C . ILE A 1 184 ? 19.196 -16.456 -9.458 1.00 89.12 184 ILE A C 1
ATOM 1359 O O . ILE A 1 184 ? 19.784 -16.884 -8.468 1.00 89.12 184 ILE A O 1
ATOM 1363 N N . GLY A 1 185 ? 19.467 -16.884 -10.695 1.00 82.19 185 GLY A N 1
ATOM 1364 C CA . GLY A 1 185 ? 20.563 -17.818 -10.977 1.00 82.19 185 GLY A CA 1
ATOM 1365 C C . GLY A 1 185 ? 20.310 -19.278 -10.578 1.00 82.19 185 GLY A C 1
ATOM 1366 O O . GLY A 1 185 ? 21.282 -20.004 -10.404 1.00 82.19 185 GLY A O 1
ATOM 1367 N N . GLY A 1 186 ? 19.042 -19.700 -10.444 1.00 75.75 186 GLY A N 1
ATOM 1368 C CA . GLY A 1 186 ? 18.638 -21.079 -10.113 1.00 75.75 186 GLY A CA 1
ATOM 1369 C C . GLY A 1 186 ? 19.098 -22.154 -11.117 1.00 75.75 186 GLY A C 1
ATOM 1370 O O . GLY A 1 186 ? 19.986 -21.932 -11.934 1.00 75.75 186 GLY A O 1
ATOM 1371 N N . THR A 1 187 ? 18.505 -23.353 -11.072 1.00 75.25 187 THR A N 1
ATOM 1372 C CA . THR A 1 187 ? 18.852 -24.456 -11.997 1.00 75.25 187 THR A CA 1
ATOM 1373 C C . THR A 1 187 ? 17.640 -24.848 -12.851 1.00 75.25 187 THR A C 1
ATOM 1375 O O . THR A 1 187 ? 16.710 -25.447 -12.311 1.00 75.25 187 THR A O 1
ATOM 1378 N N . PRO A 1 188 ? 17.619 -24.554 -14.169 1.00 77.50 188 PRO A N 1
ATOM 1379 C CA . PRO A 1 188 ? 18.679 -23.928 -14.970 1.00 77.50 188 PRO A CA 1
ATOM 1380 C C . PRO A 1 188 ? 18.868 -22.423 -14.677 1.00 77.50 188 PRO A C 1
ATOM 1382 O O . PRO A 1 188 ? 17.907 -21.764 -14.264 1.00 77.50 188 PRO A O 1
ATOM 1385 N N . PRO A 1 189 ? 20.072 -21.857 -14.923 1.00 84.50 189 PRO A N 1
ATOM 1386 C CA . PRO A 1 189 ? 20.341 -20.443 -14.681 1.00 84.50 189 PRO A CA 1
ATOM 1387 C C . PRO A 1 189 ? 19.405 -19.555 -15.489 1.00 84.50 189 PRO A C 1
ATOM 1389 O O . PRO A 1 189 ? 19.377 -19.611 -16.719 1.00 84.50 189 PRO A O 1
ATOM 1392 N N . ARG A 1 190 ? 18.657 -18.703 -14.790 1.00 89.44 190 ARG A N 1
ATOM 1393 C CA . ARG A 1 190 ? 17.805 -17.689 -15.407 1.00 89.44 190 ARG A CA 1
ATOM 1394 C C . ARG A 1 190 ? 17.884 -16.378 -14.643 1.00 89.44 190 ARG A C 1
ATOM 1396 O O . ARG A 1 190 ? 18.087 -16.361 -13.428 1.00 89.44 190 ARG A O 1
ATOM 1403 N N . ILE A 1 191 ? 17.698 -15.290 -15.378 1.00 90.94 191 ILE A N 1
ATOM 1404 C CA . ILE A 1 191 ? 17.514 -13.957 -14.815 1.00 90.94 191 ILE A CA 1
ATOM 1405 C C . ILE A 1 191 ? 16.018 -13.662 -14.911 1.00 90.94 191 ILE A C 1
ATOM 1407 O O . ILE A 1 191 ? 15.497 -13.673 -16.029 1.00 90.94 191 ILE A O 1
ATOM 1411 N N . PRO A 1 192 ? 15.320 -13.442 -13.785 1.00 94.94 192 PRO A N 1
ATOM 1412 C CA . PRO A 1 192 ? 13.915 -13.085 -13.838 1.00 94.94 192 PRO A CA 1
ATOM 1413 C C . PRO A 1 192 ? 13.728 -11.736 -14.529 1.00 94.94 192 PRO A C 1
ATOM 1415 O O . PRO A 1 192 ? 14.619 -10.882 -14.552 1.00 94.94 192 PRO A O 1
ATOM 1418 N N . THR A 1 193 ? 12.553 -11.547 -15.097 1.00 96.88 193 THR A N 1
ATOM 1419 C CA . THR A 1 193 ? 12.126 -10.274 -15.669 1.00 96.88 193 THR A CA 1
ATOM 1420 C C . THR A 1 193 ? 11.548 -9.357 -14.590 1.00 96.88 193 THR A C 1
ATOM 1422 O O . THR A 1 193 ? 11.124 -9.802 -13.520 1.00 96.88 193 THR A O 1
ATOM 1425 N N . ALA A 1 194 ? 11.503 -8.059 -14.876 1.00 97.44 194 ALA A N 1
ATOM 1426 C CA . ALA A 1 194 ? 10.854 -7.059 -14.044 1.00 97.44 194 ALA A CA 1
ATOM 1427 C C . ALA A 1 194 ? 9.366 -7.372 -13.858 1.00 97.44 194 ALA A C 1
ATOM 1429 O O . ALA A 1 194 ? 8.849 -7.174 -12.766 1.00 97.44 194 ALA A O 1
ATOM 1430 N N . GLY A 1 195 ? 8.693 -7.918 -14.878 1.00 97.44 195 GLY A N 1
ATOM 1431 C CA . GLY A 1 195 ? 7.295 -8.340 -14.784 1.00 97.44 195 GLY A CA 1
ATOM 1432 C C . GLY A 1 195 ? 7.085 -9.460 -13.766 1.00 97.44 195 GLY A C 1
ATOM 1433 O O . GLY A 1 195 ? 6.229 -9.343 -12.893 1.00 97.44 195 GLY A O 1
ATOM 1434 N N . GLU A 1 196 ? 7.906 -10.515 -13.816 1.00 96.88 196 GLU A N 1
ATOM 1435 C CA . GLU A 1 196 ? 7.857 -11.603 -12.824 1.00 96.88 196 GLU A CA 1
ATOM 1436 C C . GLU A 1 196 ? 8.148 -11.093 -11.408 1.00 96.88 196 GLU A C 1
ATOM 1438 O O . GLU A 1 196 ? 7.487 -11.485 -10.445 1.00 96.88 196 GLU A O 1
ATOM 1443 N N . TRP A 1 197 ? 9.132 -10.202 -11.278 1.00 97.19 197 TRP A N 1
ATOM 1444 C CA . TRP A 1 197 ? 9.496 -9.623 -9.993 1.00 97.19 197 TRP A CA 1
ATOM 1445 C C . TRP A 1 197 ? 8.394 -8.718 -9.430 1.00 97.19 197 TRP A C 1
ATOM 1447 O O . TRP A 1 197 ? 8.023 -8.843 -8.263 1.00 97.19 197 TRP A O 1
ATOM 1457 N N . ASN A 1 198 ? 7.854 -7.819 -10.253 1.00 97.44 198 ASN A N 1
ATOM 1458 C CA . ASN A 1 198 ? 6.834 -6.861 -9.844 1.00 97.44 198 ASN A CA 1
ATOM 1459 C C . ASN A 1 198 ? 5.499 -7.547 -9.552 1.00 97.44 198 ASN A C 1
ATOM 1461 O O . ASN A 1 198 ? 4.827 -7.136 -8.616 1.00 97.44 198 ASN A O 1
ATOM 1465 N N . ALA A 1 199 ? 5.163 -8.654 -10.220 1.00 97.06 199 ALA A N 1
ATOM 1466 C CA . ALA A 1 199 ? 4.007 -9.470 -9.845 1.00 97.06 199 ALA A CA 1
ATOM 1467 C C . ALA A 1 199 ? 4.133 -10.036 -8.414 1.00 97.06 199 ALA A C 1
ATOM 1469 O O . ALA A 1 199 ? 3.182 -9.980 -7.628 1.00 97.06 199 ALA A O 1
ATOM 1470 N N . ALA A 1 200 ? 5.319 -10.531 -8.035 1.00 96.12 200 ALA A N 1
ATOM 1471 C CA . ALA A 1 200 ? 5.584 -10.937 -6.653 1.00 96.12 200 ALA A CA 1
ATOM 1472 C C . ALA A 1 200 ? 5.560 -9.729 -5.700 1.00 96.12 200 ALA A C 1
ATOM 1474 O O . ALA A 1 200 ? 5.017 -9.819 -4.598 1.00 96.12 200 ALA A O 1
ATOM 1475 N N . ALA A 1 201 ? 6.089 -8.579 -6.128 1.00 96.00 201 ALA A N 1
ATOM 1476 C CA . ALA A 1 201 ? 6.050 -7.347 -5.347 1.00 96.00 201 ALA A CA 1
ATOM 1477 C C . ALA A 1 201 ? 4.623 -6.873 -5.059 1.00 96.00 201 ALA A C 1
ATOM 1479 O O . ALA A 1 201 ? 4.320 -6.560 -3.913 1.00 96.00 201 ALA A O 1
ATOM 1480 N N . GLU A 1 202 ? 3.726 -6.899 -6.041 1.00 95.50 202 GLU A N 1
ATOM 1481 C CA . GLU A 1 202 ? 2.309 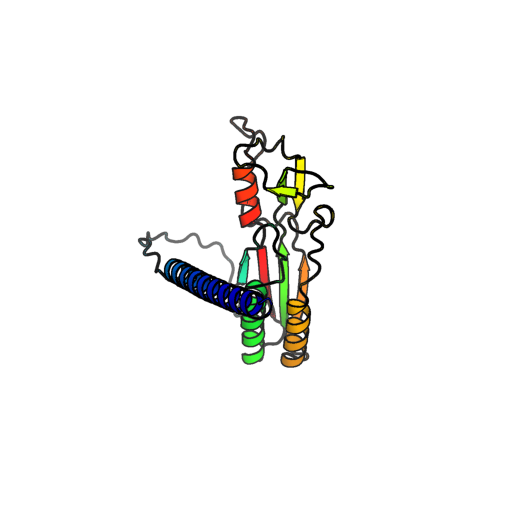-6.562 -5.870 1.00 95.50 202 GLU A CA 1
ATOM 1482 C C . GLU A 1 202 ? 1.583 -7.530 -4.933 1.00 95.50 202 GLU A C 1
ATOM 1484 O O . GLU A 1 202 ? 0.745 -7.113 -4.133 1.00 95.50 202 GLU A O 1
ATOM 1489 N N . ALA A 1 203 ? 1.897 -8.827 -4.999 1.00 94.81 203 ALA A N 1
ATOM 1490 C CA . ALA A 1 203 ? 1.343 -9.807 -4.067 1.00 94.81 203 ALA A CA 1
ATOM 1491 C C . ALA A 1 203 ? 1.836 -9.574 -2.629 1.00 94.81 203 ALA A C 1
ATOM 1493 O O . ALA A 1 203 ? 1.084 -9.768 -1.671 1.00 94.81 203 ALA A O 1
ATOM 1494 N N . ASN A 1 204 ? 3.087 -9.136 -2.482 1.00 95.56 204 ASN A N 1
ATOM 1495 C CA . ASN A 1 204 ? 3.701 -8.855 -1.193 1.00 95.56 204 ASN A CA 1
ATOM 1496 C C . ASN A 1 204 ? 3.318 -7.486 -0.621 1.00 95.56 204 ASN A C 1
ATOM 1498 O O . ASN A 1 204 ? 3.268 -7.375 0.605 1.00 95.56 204 ASN A O 1
ATOM 1502 N N . ASN A 1 205 ? 3.003 -6.495 -1.464 1.00 94.62 205 ASN A N 1
ATOM 1503 C CA . ASN A 1 205 ? 2.624 -5.144 -1.058 1.00 94.62 205 ASN A CA 1
ATOM 1504 C C . ASN A 1 205 ? 1.209 -5.125 -0.471 1.00 94.62 205 ASN A C 1
ATOM 1506 O O . ASN A 1 205 ? 0.209 -5.105 -1.193 1.00 94.62 205 ASN A O 1
ATOM 1510 N N . ARG A 1 206 ? 1.105 -5.176 0.858 1.00 94.94 206 ARG A N 1
ATOM 1511 C CA . ARG A 1 206 ? -0.178 -5.379 1.543 1.00 94.94 206 ARG A CA 1
ATOM 1512 C C . ARG A 1 206 ? -0.219 -4.758 2.932 1.00 94.94 206 ARG A C 1
ATOM 1514 O O . ARG A 1 206 ? 0.803 -4.480 3.553 1.00 94.94 206 ARG A O 1
ATOM 1521 N N . VAL A 1 207 ? -1.433 -4.603 3.436 1.00 94.12 207 VAL A N 1
ATOM 1522 C CA . VAL A 1 207 ? -1.732 -4.317 4.837 1.00 94.12 207 VAL A CA 1
ATOM 1523 C C . VAL A 1 207 ? -2.471 -5.510 5.417 1.00 94.12 207 VAL A C 1
ATOM 1525 O O . VAL A 1 207 ? -3.387 -6.048 4.796 1.00 94.12 207 VAL A O 1
ATOM 1528 N N . GLU A 1 208 ? -2.080 -5.915 6.615 1.00 95.00 208 GLU A N 1
ATOM 1529 C CA . GLU A 1 208 ? -2.760 -6.945 7.385 1.00 95.00 208 GLU A CA 1
ATOM 1530 C C . GLU A 1 208 ? -3.339 -6.328 8.657 1.00 95.00 208 GLU A C 1
ATOM 1532 O O . GLU A 1 208 ? -2.660 -5.575 9.351 1.00 95.00 208 GLU A O 1
ATOM 1537 N N . ILE A 1 209 ? -4.590 -6.656 8.966 1.00 95.25 209 ILE A N 1
ATOM 1538 C CA . ILE A 1 209 ? -5.280 -6.236 10.184 1.00 95.25 209 ILE A CA 1
ATOM 1539 C C . ILE A 1 209 ? -5.521 -7.484 11.024 1.00 95.25 209 ILE A C 1
ATOM 1541 O O . ILE A 1 209 ? -6.119 -8.455 10.547 1.00 95.25 209 ILE A O 1
ATOM 1545 N N . ARG A 1 210 ? -5.037 -7.468 12.263 1.00 94.88 210 ARG A N 1
ATOM 1546 C CA . ARG A 1 210 ? -5.070 -8.604 13.185 1.00 94.88 210 ARG A CA 1
ATOM 1547 C C . ARG A 1 210 ? -5.689 -8.195 14.511 1.00 94.88 210 ARG A C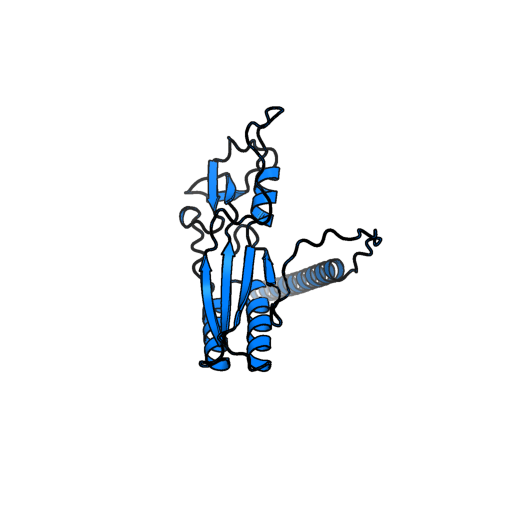 1
ATOM 1549 O O . ARG A 1 210 ? -5.560 -7.050 14.937 1.00 94.88 210 ARG A O 1
ATOM 1556 N N . TRP A 1 211 ? -6.346 -9.145 15.161 1.00 94.62 211 TRP A N 1
ATOM 1557 C CA . TRP A 1 211 ? -6.846 -8.981 16.519 1.00 94.62 211 TRP A CA 1
ATOM 1558 C C . TRP A 1 211 ? -5.939 -9.712 17.499 1.00 94.62 211 TRP A C 1
ATOM 1560 O O . TRP A 1 211 ? -5.614 -10.879 17.292 1.00 94.62 211 TRP A O 1
ATOM 1570 N N . HIS A 1 212 ? -5.575 -9.021 18.573 1.00 93.62 212 HIS A N 1
ATOM 1571 C CA . HIS A 1 212 ? -4.835 -9.572 19.701 1.00 93.62 212 HIS A CA 1
ATOM 1572 C C . HIS A 1 212 ? -5.674 -9.392 20.967 1.00 93.62 212 HIS A C 1
ATOM 1574 O O . HIS A 1 212 ? -5.696 -8.283 21.519 1.00 93.62 212 HIS A O 1
ATOM 1580 N N . PRO A 1 213 ? -6.381 -10.439 21.427 1.00 91.19 213 PRO A N 1
ATOM 1581 C CA . PRO A 1 213 ? -7.144 -10.382 22.666 1.00 91.19 213 PRO A CA 1
ATOM 1582 C C . PRO A 1 213 ? -6.238 -10.026 23.847 1.00 91.19 213 PRO A C 1
ATOM 1584 O O . PRO A 1 213 ? -5.096 -10.481 23.932 1.00 91.19 213 PRO A O 1
ATOM 1587 N N . THR A 1 214 ? -6.738 -9.211 24.772 1.00 86.06 214 THR A N 1
ATOM 1588 C CA . THR A 1 214 ? -6.112 -9.049 26.089 1.00 86.06 214 THR A CA 1
ATOM 1589 C C . THR A 1 214 ? -6.790 -10.014 27.066 1.00 86.06 214 THR A C 1
ATOM 1591 O O . THR A 1 214 ? -8.020 -10.079 27.036 1.00 86.06 214 THR A O 1
ATOM 1594 N N . PRO A 1 215 ? -6.021 -10.779 27.869 1.00 65.94 215 PRO A N 1
ATOM 1595 C CA . PRO A 1 215 ? -6.568 -11.696 28.870 1.00 65.94 215 PRO A CA 1
ATOM 1596 C C . PRO A 1 215 ? -7.512 -11.028 29.872 1.00 65.94 215 PRO A C 1
ATOM 1598 O O . PRO A 1 215 ? -7.317 -9.821 30.160 1.00 65.94 215 PRO A O 1
#

Foldseek 3Di:
DPVVVVVVVVVVVVVVVVVVVVVVVVVVVVVVVVVVPDDPDPDDDDDDDDDDDPDDPPFDDKDKFFDDQPGQQQDDPNLVVVLVVLVVCLVVLFAFEWEKEWFFFWAQWDDDQVVAIDGDDQQAFSVPRPDTGTSCDVSRVNVSPHDPSSVVSQVVSCVSNPNRYHYHYYYDDNVPFPDDADDALDVVHDGHTSNSRVVSRRRRGIMIIGTDGDD

Sequence (215 aa):
MVLGTLWWQGSQRESVLRNELADTRATVTELSARLAAPVVEPVATAETLAADGTPIAGAVAPVVVKVPFGEAPLAGARIERLREFATRMIAQGERGTVEVRRYPGRFCLSGNATEGYSMAEAATPYIKCELMADANDAALGNRASESVAFATTLADLRKQGGEAVRIDVAEGRGDTTAVAYPEIGGTPPRIPTAGEWNAAAEANNRVEIRWHPTP

Secondary structure (DSSP, 8-state):
--HHHHHHHHHHHHHHHHHHHHHHHHHHHHHHHHHHS-----------------PPTT-PPPEEEE--TTS-TTSTHHHHHHHHHHHHHHHTT--EEEEEEEE--EEEEEEETTTEEEEPPTTSBGGG-SEEEETT-GGGT------HHHHHHHHHHHHHHTTTEEEEEEEPPTT--SSPPPPSS-SS--PPBHHHHHHHHHHH-EEEEEEEE--